Protein AF-A0A2T2V2U2-F1 (afdb_monomer_lite)

pLDDT: mean 82.44, std 19.69, range [34.78, 98.88]

Sequence (211 aa):
MSFLSLNSEWSRAVAAGLALFIVLGLLAAGFALSAGGSPEEAREAVEEAVREEAVGRNDRPATVWAGPLRLPTDNVALFKEDGAPQFYQYVNRHFEGQSSQPWEAGQYGFVRTPVRTEEMGVVYTRFHEGIDIRATRRDGRGEPRDTVRATDDGTVAYINESAPASNYGKYVVVEHEWEGTPYYSLYAHLSEPYVETGERVRQGAPLGRMG

Structure (mmCIF, N/CA/C/O backbone):
data_AF-A0A2T2V2U2-F1
#
_entry.id   AF-A0A2T2V2U2-F1
#
loop_
_atom_site.group_PDB
_atom_site.id
_atom_site.type_symbol
_atom_site.label_atom_id
_atom_site.label_alt_id
_atom_site.label_comp_id
_atom_site.label_asym_id
_atom_site.label_entity_id
_atom_site.label_seq_id
_atom_site.pdbx_PDB_ins_code
_atom_site.Cartn_x
_atom_site.Cartn_y
_atom_site.Cartn_z
_atom_site.occupancy
_atom_site.B_iso_or_equiv
_atom_site.auth_seq_id
_atom_site.auth_comp_id
_atom_site.auth_asym_id
_atom_site.auth_atom_id
_atom_site.pdbx_PDB_model_num
ATOM 1 N N . MET A 1 1 ? 16.748 13.049 49.775 1.00 40.00 1 MET A N 1
ATOM 2 C CA . MET A 1 1 ? 16.046 11.763 49.584 1.00 40.00 1 MET A CA 1
ATOM 3 C C . MET A 1 1 ? 14.573 12.084 49.411 1.00 40.00 1 MET A C 1
ATOM 5 O O . MET A 1 1 ? 13.930 12.461 50.378 1.00 40.00 1 MET A O 1
ATOM 9 N N . SER A 1 2 ? 14.105 12.090 48.164 1.00 34.78 2 SER A N 1
ATOM 10 C CA . SER A 1 2 ? 12.740 12.447 47.762 1.00 34.78 2 SER A CA 1
ATOM 11 C C . SER A 1 2 ? 12.181 11.318 46.896 1.00 34.78 2 SER A C 1
ATOM 13 O O . SER A 1 2 ? 12.939 10.625 46.222 1.00 34.78 2 SER A O 1
ATOM 15 N N . PHE A 1 3 ? 10.876 11.135 47.023 1.00 36.09 3 PHE A N 1
ATOM 16 C CA . PHE A 1 3 ? 10.031 10.009 46.652 1.00 36.09 3 PHE A CA 1
ATOM 17 C C . PHE A 1 3 ? 10.080 9.553 45.183 1.00 36.09 3 PHE A C 1
ATOM 19 O O . PHE A 1 3 ? 10.303 10.330 44.259 1.00 36.09 3 PHE A O 1
ATOM 26 N N . LEU A 1 4 ? 9.755 8.267 45.017 1.00 44.66 4 LEU A N 1
ATOM 27 C CA . LEU A 1 4 ? 9.315 7.598 43.793 1.00 44.66 4 LEU A CA 1
ATOM 28 C C . LEU A 1 4 ? 8.265 8.433 43.037 1.00 44.66 4 LEU A C 1
ATOM 30 O O . LEU A 1 4 ? 7.193 8.706 43.573 1.00 44.66 4 LEU A O 1
ATOM 34 N N . SER A 1 5 ? 8.542 8.766 41.775 1.00 38.75 5 SER A N 1
ATOM 35 C CA . SER A 1 5 ? 7.532 9.206 40.807 1.00 38.75 5 SER A CA 1
ATOM 36 C C . SER A 1 5 ? 7.318 8.080 39.797 1.00 38.75 5 SER A C 1
ATOM 38 O O . SER A 1 5 ? 8.035 7.964 38.807 1.00 38.75 5 SER A O 1
ATOM 40 N N . LEU A 1 6 ? 6.355 7.206 40.091 1.00 42.31 6 LEU A N 1
ATOM 41 C CA . LEU A 1 6 ? 5.782 6.248 39.143 1.00 42.31 6 LEU A CA 1
ATOM 42 C C . LEU A 1 6 ? 4.660 6.956 38.372 1.00 42.31 6 LEU A C 1
ATOM 44 O O . LEU A 1 6 ? 3.479 6.762 38.646 1.00 42.31 6 LEU A O 1
ATOM 48 N N . ASN A 1 7 ? 5.035 7.803 37.416 1.00 56.88 7 ASN A N 1
ATOM 49 C CA . ASN A 1 7 ? 4.131 8.230 36.352 1.00 56.88 7 ASN A CA 1
ATOM 50 C C . ASN A 1 7 ? 4.408 7.358 35.127 1.00 56.88 7 ASN A C 1
ATOM 52 O O . ASN A 1 7 ? 5.335 7.623 34.367 1.00 56.88 7 ASN A O 1
ATOM 56 N N . SER A 1 8 ? 3.601 6.320 34.938 1.00 45.31 8 SER A N 1
ATOM 57 C CA . SER A 1 8 ? 3.520 5.595 33.674 1.00 45.31 8 SER A CA 1
ATOM 58 C C . SER A 1 8 ? 2.057 5.288 33.377 1.00 45.31 8 SER A C 1
ATOM 60 O O . SER A 1 8 ? 1.255 5.030 34.275 1.00 45.31 8 SER A O 1
ATOM 62 N N . GLU A 1 9 ? 1.687 5.365 32.105 1.00 53.44 9 GLU A N 1
ATOM 63 C CA . GLU A 1 9 ? 0.331 5.127 31.599 1.00 53.44 9 GLU A CA 1
ATOM 64 C C . GLU A 1 9 ? -0.195 3.726 31.947 1.00 53.44 9 GLU A C 1
ATOM 66 O O . GLU A 1 9 ? -1.400 3.523 32.060 1.00 53.44 9 GLU A O 1
ATOM 71 N N . TRP A 1 10 ? 0.708 2.808 32.291 1.00 43.72 10 TRP A N 1
ATOM 72 C CA . TRP A 1 10 ? 0.436 1.534 32.952 1.00 43.72 10 TRP A CA 1
ATOM 73 C C . TRP A 1 10 ? -0.395 1.680 34.228 1.00 43.72 10 TRP A C 1
ATOM 75 O O . TRP A 1 10 ? -1.376 0.962 34.405 1.00 43.72 10 TRP A O 1
ATOM 85 N N . SER A 1 11 ? -0.077 2.649 35.087 1.00 44.47 11 SER A N 1
ATOM 86 C CA . SER A 1 11 ? -0.863 2.936 36.291 1.00 44.47 11 SER A CA 1
ATOM 87 C C . SER A 1 11 ? -2.270 3.411 35.938 1.00 44.47 11 SER A C 1
ATOM 89 O O . SER A 1 11 ? -3.206 3.121 36.673 1.00 44.47 11 SER A O 1
ATOM 91 N N . ARG A 1 12 ? -2.444 4.108 34.804 1.00 50.69 12 ARG A N 1
ATOM 92 C CA . ARG A 1 12 ? -3.753 4.588 34.335 1.00 50.69 12 ARG A CA 1
ATOM 93 C C . ARG A 1 12 ? -4.572 3.481 33.683 1.00 50.69 12 ARG A C 1
ATOM 95 O O . ARG A 1 12 ? -5.763 3.417 33.948 1.00 50.69 12 ARG A O 1
ATOM 102 N N . ALA A 1 13 ? -3.960 2.601 32.894 1.00 52.03 13 ALA A N 1
ATOM 103 C CA . ALA A 1 13 ? -4.634 1.456 32.285 1.00 52.03 13 ALA A CA 1
ATOM 104 C C . ALA A 1 13 ? -5.027 0.407 33.336 1.00 52.03 13 ALA A C 1
ATOM 106 O O . ALA A 1 13 ? -6.166 -0.054 33.350 1.00 52.03 13 ALA A O 1
ATOM 107 N N . VAL A 1 14 ? -4.127 0.099 34.278 1.00 53.38 14 VAL A N 1
ATOM 108 C CA . VAL A 1 14 ? -4.434 -0.775 35.419 1.00 53.38 14 VAL A CA 1
ATOM 109 C C . VAL A 1 14 ? -5.494 -0.131 36.306 1.00 53.38 14 VAL A C 1
ATOM 111 O O . VAL A 1 14 ? -6.442 -0.813 36.673 1.00 53.38 14 VAL A O 1
ATOM 114 N N . ALA A 1 15 ? -5.408 1.173 36.595 1.00 49.72 15 ALA A N 1
ATOM 115 C CA . ALA A 1 15 ? -6.444 1.869 37.359 1.00 49.72 15 ALA A CA 1
ATOM 116 C C . ALA A 1 15 ? -7.782 1.955 36.615 1.00 49.72 15 ALA A C 1
ATOM 118 O O . ALA A 1 15 ? -8.813 1.857 37.264 1.00 49.72 15 ALA A O 1
ATOM 119 N N . ALA A 1 16 ? -7.797 2.104 35.287 1.00 51.78 16 ALA A N 1
ATOM 120 C CA . ALA A 1 16 ? -9.019 2.118 34.483 1.00 51.78 16 ALA A CA 1
ATOM 121 C C . ALA A 1 16 ? -9.670 0.730 34.429 1.00 51.78 16 ALA A C 1
ATOM 123 O O . ALA A 1 16 ? -10.882 0.624 34.596 1.00 51.78 16 ALA A O 1
ATOM 124 N N . GLY A 1 17 ? -8.870 -0.330 34.284 1.00 55.50 17 GLY A N 1
ATOM 125 C CA . GLY A 1 17 ? -9.336 -1.711 34.401 1.00 55.50 17 GLY A CA 1
ATOM 126 C C . GLY A 1 17 ? -9.884 -1.999 35.798 1.00 55.50 17 GLY A C 1
ATOM 127 O O . GLY A 1 17 ? -11.015 -2.455 35.929 1.00 55.50 17 GLY A O 1
ATOM 128 N N . LEU A 1 18 ? -9.138 -1.646 36.853 1.00 53.34 18 LEU A N 1
ATOM 129 C CA . LEU A 1 18 ? -9.599 -1.786 38.238 1.00 53.34 18 LEU A CA 1
ATOM 130 C C . LEU A 1 18 ? -10.866 -0.965 38.500 1.00 53.34 18 LEU A C 1
ATOM 132 O O . LEU A 1 18 ? -11.771 -1.449 39.168 1.00 53.34 18 LEU A O 1
ATOM 136 N N . ALA A 1 19 ? -10.952 0.258 37.973 1.00 55.56 19 ALA A N 1
ATOM 137 C CA . ALA A 1 19 ? -12.118 1.122 38.113 1.00 55.56 19 ALA A CA 1
ATOM 138 C C . ALA A 1 19 ? -13.334 0.539 37.391 1.00 55.56 19 ALA A C 1
ATOM 140 O O . ALA A 1 19 ? -14.427 0.586 37.944 1.00 55.56 19 ALA A O 1
ATOM 141 N N . LEU A 1 20 ? -13.158 -0.064 36.213 1.00 56.38 20 LEU A N 1
ATOM 142 C CA . LEU A 1 20 ? -14.230 -0.763 35.509 1.00 56.38 20 LEU A CA 1
ATOM 143 C C . LEU A 1 20 ? -14.704 -1.991 36.301 1.00 56.38 20 LEU A C 1
ATOM 145 O O . LEU A 1 20 ? -15.908 -2.171 36.453 1.00 56.38 20 LEU A O 1
ATOM 149 N N . PHE A 1 21 ? -13.789 -2.769 36.893 1.00 59.34 21 PHE A N 1
ATOM 150 C CA . PHE A 1 21 ? -14.140 -3.885 37.783 1.00 59.34 21 PHE A CA 1
ATOM 151 C C . PHE A 1 21 ? -14.840 -3.423 39.068 1.00 59.34 21 PHE A C 1
ATOM 153 O O . PHE A 1 21 ? -15.787 -4.066 39.514 1.00 59.34 21 PHE A O 1
ATOM 160 N N . ILE A 1 22 ? -14.425 -2.291 39.644 1.00 66.50 22 ILE A N 1
ATOM 161 C CA . ILE A 1 22 ? -15.078 -1.691 40.814 1.00 66.50 22 ILE A CA 1
ATOM 162 C C . ILE A 1 22 ? -16.474 -1.179 40.440 1.00 66.50 22 ILE A C 1
ATOM 164 O O . ILE A 1 22 ? -17.417 -1.416 41.183 1.00 66.50 22 ILE A O 1
ATOM 168 N N . VAL A 1 23 ? -16.638 -0.518 39.290 1.00 66.31 23 VAL A N 1
ATOM 169 C CA . VAL A 1 23 ? -17.935 -0.000 38.825 1.00 66.31 23 VAL A CA 1
ATOM 170 C C . VAL A 1 23 ? -18.890 -1.139 38.470 1.00 66.31 23 VAL A C 1
ATOM 172 O O . VAL A 1 23 ? -20.035 -1.106 38.906 1.00 66.31 23 VAL A O 1
ATOM 175 N N . LEU A 1 24 ? -18.431 -2.174 37.761 1.00 61.50 24 LEU A N 1
ATOM 176 C CA . LEU A 1 24 ? -19.227 -3.375 37.479 1.00 61.50 24 LEU A CA 1
ATOM 177 C C . LEU A 1 24 ? -19.585 -4.127 38.766 1.00 61.50 24 LEU A C 1
ATOM 179 O O . LEU A 1 24 ? -20.735 -4.521 38.935 1.00 61.50 24 LEU A O 1
ATOM 183 N N . GLY A 1 25 ? -18.647 -4.249 39.710 1.00 62.34 25 GLY A N 1
ATOM 184 C CA . GLY A 1 25 ? -18.904 -4.836 41.026 1.00 62.34 25 GLY A CA 1
ATOM 185 C C . GLY A 1 25 ? -19.910 -4.032 41.856 1.00 62.34 25 GLY A C 1
ATOM 186 O O . GLY A 1 25 ? -20.790 -4.614 42.486 1.00 62.34 25 GLY A O 1
ATOM 187 N N . LEU A 1 26 ? -19.839 -2.698 41.824 1.00 66.06 26 LEU A N 1
ATOM 188 C CA . LEU A 1 26 ? -20.790 -1.809 42.500 1.00 66.06 26 LEU A CA 1
ATOM 189 C C . LEU A 1 26 ? -22.172 -1.817 41.829 1.00 66.06 26 LEU A C 1
ATOM 191 O O . LEU A 1 26 ? -23.177 -1.766 42.534 1.00 66.06 26 LEU A O 1
ATOM 195 N N . LEU A 1 27 ? -22.241 -1.915 40.498 1.00 62.00 27 LEU A N 1
ATOM 196 C CA . LEU A 1 27 ? -23.497 -2.049 39.751 1.00 62.00 27 LEU A CA 1
ATOM 197 C C . LEU A 1 27 ? -24.158 -3.407 40.009 1.00 62.00 27 LEU A C 1
ATOM 199 O O . LEU A 1 27 ? -25.360 -3.448 40.257 1.00 62.00 27 LEU A O 1
ATOM 203 N N . ALA A 1 28 ? -23.385 -4.495 40.036 1.00 59.03 28 ALA A N 1
ATOM 204 C CA . ALA A 1 28 ? -23.877 -5.831 40.366 1.00 59.03 28 ALA A CA 1
ATOM 205 C C . ALA A 1 28 ? -24.332 -5.927 41.835 1.00 59.03 28 ALA A C 1
ATOM 207 O O . ALA A 1 28 ? -25.406 -6.457 42.115 1.00 59.03 28 ALA A O 1
ATOM 208 N N . ALA A 1 29 ? -23.581 -5.336 42.774 1.00 60.19 29 ALA A N 1
ATOM 209 C CA . ALA A 1 29 ? -23.989 -5.235 44.177 1.00 60.19 29 ALA A CA 1
ATOM 210 C C . ALA A 1 29 ? -25.249 -4.368 44.349 1.00 60.19 29 ALA A C 1
ATOM 212 O O . ALA A 1 29 ? -26.150 -4.735 45.101 1.00 60.19 29 ALA A O 1
ATOM 213 N N . GLY A 1 30 ? -25.345 -3.246 43.627 1.00 59.91 30 GLY A N 1
ATOM 214 C CA . GLY A 1 30 ? -26.534 -2.392 43.598 1.00 59.91 30 GLY A CA 1
ATOM 215 C C . GLY A 1 30 ? -27.758 -3.107 43.023 1.00 59.91 30 GLY A C 1
ATOM 216 O O . GLY A 1 30 ? -28.855 -2.977 43.564 1.00 59.91 30 GLY A O 1
ATOM 217 N N . PHE A 1 31 ? -27.568 -3.924 41.985 1.00 57.09 31 PHE A N 1
ATOM 218 C CA . PHE A 1 31 ? -28.620 -4.752 41.407 1.00 57.09 31 PHE A CA 1
ATOM 219 C C . PHE A 1 31 ? -29.089 -5.832 42.395 1.00 57.09 31 PHE A C 1
ATOM 221 O O . PHE A 1 31 ? -30.289 -5.924 42.644 1.00 57.09 31 PHE A O 1
ATOM 228 N N . ALA A 1 32 ? -28.168 -6.546 43.056 1.00 55.81 32 ALA A N 1
ATOM 229 C CA . ALA A 1 32 ? -28.478 -7.540 44.092 1.00 55.81 32 ALA A CA 1
ATOM 230 C C . ALA A 1 32 ? -29.251 -6.934 45.282 1.00 55.81 32 ALA A C 1
ATOM 232 O O . ALA A 1 32 ? -30.268 -7.479 45.710 1.00 55.81 32 ALA A O 1
ATOM 233 N N . LEU A 1 33 ? -28.836 -5.751 45.754 1.00 56.94 33 LEU A N 1
ATOM 234 C CA . LEU A 1 33 ? -29.530 -4.996 46.808 1.00 56.94 33 LEU A CA 1
ATOM 235 C C . LEU A 1 33 ? -30.920 -4.491 46.380 1.00 56.94 33 LEU A C 1
ATOM 237 O O . LEU A 1 33 ? -31.807 -4.396 47.227 1.00 56.94 33 LEU A O 1
ATOM 241 N N . SER A 1 34 ? -31.127 -4.166 45.098 1.00 58.12 34 SER A N 1
ATOM 242 C CA . SER A 1 34 ? -32.406 -3.632 44.594 1.00 58.12 34 SER A CA 1
ATOM 243 C C . SER A 1 34 ? -33.412 -4.699 44.146 1.00 58.12 34 SER A C 1
ATOM 245 O O . SER A 1 34 ? -34.615 -4.452 44.192 1.00 58.12 34 SER A O 1
ATOM 247 N N . ALA A 1 35 ? -32.934 -5.876 43.730 1.00 57.38 35 ALA A N 1
ATOM 248 C CA . ALA A 1 35 ? -33.753 -6.941 43.149 1.00 57.38 35 ALA A CA 1
ATOM 249 C C . ALA A 1 35 ? -33.887 -8.182 44.052 1.00 57.38 35 ALA A C 1
ATOM 251 O O . ALA A 1 35 ? -34.605 -9.113 43.695 1.00 57.38 35 ALA A O 1
ATOM 252 N N . GLY A 1 36 ? -33.231 -8.205 45.220 1.00 58.25 36 GLY A N 1
ATOM 253 C CA . GLY A 1 36 ? -33.277 -9.339 46.152 1.00 58.25 36 GLY A CA 1
ATOM 254 C C . GLY A 1 36 ? -32.422 -10.538 45.730 1.00 58.25 36 GLY A C 1
ATOM 255 O O . GLY A 1 36 ? -32.623 -11.630 46.258 1.00 58.25 36 GLY A O 1
ATOM 256 N N . GLY A 1 37 ? -31.494 -10.340 44.790 1.00 62.78 37 GLY A N 1
ATOM 257 C CA . GLY A 1 37 ? -30.575 -11.374 44.317 1.00 62.78 37 GLY A CA 1
ATOM 258 C C . GLY A 1 37 ? -29.452 -11.661 45.315 1.00 62.78 37 GLY A C 1
ATOM 259 O O . GLY A 1 37 ? -29.045 -10.794 46.095 1.00 62.78 37 GLY A O 1
ATOM 260 N N . SER A 1 38 ? -28.942 -12.888 45.304 1.00 73.88 38 SER A N 1
ATOM 261 C CA . SER A 1 38 ? -27.836 -13.300 46.165 1.00 73.88 38 SER A CA 1
ATOM 262 C C . SER A 1 38 ? -26.478 -12.808 45.627 1.00 73.88 38 SER A C 1
ATOM 264 O O . SER A 1 38 ? -26.311 -12.607 44.422 1.00 73.88 38 SER A O 1
ATOM 266 N N . PRO A 1 39 ? -25.460 -12.638 46.491 1.00 69.81 39 PRO A N 1
ATOM 267 C CA . PRO A 1 39 ? -24.104 -12.298 46.053 1.00 69.81 39 PRO A CA 1
ATOM 268 C C . PRO A 1 39 ? -23.484 -13.296 45.062 1.00 69.81 39 PRO A C 1
ATOM 270 O O . PRO A 1 39 ? -22.600 -12.911 44.300 1.00 69.81 39 PRO A O 1
ATOM 273 N N . GLU A 1 40 ? -23.926 -14.558 45.062 1.00 72.38 40 GLU A N 1
ATOM 274 C CA . GLU A 1 40 ? -23.460 -15.553 44.089 1.00 72.38 40 GLU A CA 1
ATOM 275 C C . GLU A 1 40 ? -24.050 -15.311 42.698 1.00 72.38 40 GLU A C 1
ATOM 277 O O . GLU A 1 40 ? -23.301 -15.328 41.728 1.00 72.38 40 GLU A O 1
ATOM 282 N N . GLU A 1 41 ? -25.334 -14.958 42.601 1.00 69.81 41 GLU A N 1
ATOM 283 C CA . GLU A 1 41 ? -25.981 -14.611 41.322 1.00 69.81 41 GLU A CA 1
ATOM 284 C C . GLU A 1 41 ? -25.339 -13.366 40.690 1.00 69.81 41 GLU A C 1
ATOM 286 O O . GLU A 1 41 ? -25.114 -13.304 39.482 1.00 69.81 41 GLU A O 1
ATOM 291 N N . ALA A 1 42 ? -24.973 -12.379 41.514 1.00 61.38 42 ALA A N 1
ATOM 292 C CA . ALA A 1 42 ? -24.258 -11.190 41.053 1.00 61.38 42 ALA A CA 1
ATOM 293 C C . ALA A 1 42 ? -22.853 -11.522 40.527 1.00 61.38 42 ALA A C 1
ATOM 295 O O . ALA A 1 42 ? -22.392 -10.925 39.553 1.00 61.38 42 ALA A O 1
ATOM 296 N N . ARG A 1 43 ? -22.163 -12.471 41.168 1.00 71.81 43 ARG A N 1
ATOM 297 C CA . ARG A 1 43 ? -20.840 -12.928 40.740 1.00 71.81 43 ARG A CA 1
ATOM 298 C C . ARG A 1 43 ? -20.921 -13.724 39.440 1.00 71.81 43 ARG A C 1
ATOM 300 O O . ARG A 1 43 ? -20.098 -13.498 38.559 1.00 71.81 43 ARG A O 1
ATOM 307 N N . GLU A 1 44 ? -21.911 -14.599 39.313 1.00 76.19 44 GLU A N 1
ATOM 308 C CA . GLU A 1 44 ? -22.138 -15.406 38.114 1.00 76.19 44 GLU A CA 1
ATOM 309 C C . GLU A 1 44 ? -22.438 -14.521 36.897 1.00 76.19 44 GLU A C 1
ATOM 311 O O . GLU A 1 44 ? -21.808 -14.694 35.859 1.00 76.19 44 GLU A O 1
ATOM 316 N N . ALA A 1 45 ? -23.265 -13.481 37.052 1.00 68.00 45 ALA A N 1
ATOM 317 C CA . ALA A 1 45 ? -23.541 -12.514 35.986 1.00 68.00 45 ALA A CA 1
ATOM 318 C C . ALA A 1 45 ? -22.291 -11.729 35.535 1.00 68.00 45 ALA A C 1
ATOM 320 O O . ALA A 1 45 ? -22.119 -11.438 34.350 1.00 68.00 45 ALA A O 1
ATOM 321 N N . VAL A 1 46 ? -21.390 -11.386 36.465 1.00 65.44 46 VAL A N 1
ATOM 322 C CA . VAL A 1 46 ? -20.111 -10.735 36.128 1.00 65.44 46 VAL A CA 1
ATOM 323 C C . VAL A 1 46 ? -19.169 -11.716 35.426 1.00 65.44 46 VAL A C 1
ATOM 325 O O . VAL A 1 46 ? -18.534 -11.348 34.439 1.00 65.44 46 VAL A O 1
ATOM 328 N N . GLU A 1 47 ? -19.078 -12.960 35.901 1.00 73.69 47 GLU A N 1
ATOM 329 C CA . GLU A 1 47 ? -18.267 -14.008 35.269 1.00 73.69 47 GLU A CA 1
ATOM 330 C C . GLU A 1 47 ? -18.792 -14.368 33.863 1.00 73.69 47 GLU A C 1
ATOM 332 O O . GLU A 1 47 ? -17.989 -14.595 32.955 1.00 73.69 47 GLU A O 1
ATOM 337 N N . GLU A 1 48 ? -20.111 -14.346 33.655 1.00 73.00 48 GLU A N 1
ATOM 338 C CA . GLU A 1 48 ? -20.769 -14.520 32.357 1.00 73.00 48 GLU A CA 1
ATOM 339 C C . GLU A 1 48 ? -20.468 -13.354 31.410 1.00 73.00 48 GLU A C 1
ATOM 341 O O . GLU A 1 48 ? -19.975 -13.591 30.311 1.00 73.00 48 GLU A O 1
ATOM 346 N N . ALA A 1 49 ? -20.629 -12.100 31.844 1.00 63.34 49 ALA A N 1
ATOM 347 C CA . ALA A 1 49 ? -20.320 -10.929 31.016 1.00 63.34 49 ALA A CA 1
ATOM 348 C C . ALA A 1 49 ? -18.834 -10.863 30.609 1.00 63.34 49 ALA A C 1
ATOM 350 O O . ALA A 1 49 ? -18.500 -10.549 29.465 1.00 63.34 49 ALA A O 1
ATOM 351 N N . VAL A 1 50 ? -17.922 -11.212 31.526 1.00 63.19 50 VAL A N 1
ATOM 352 C CA . VAL A 1 50 ? -16.481 -11.323 31.232 1.00 63.19 50 VAL A CA 1
ATOM 353 C C . VAL A 1 50 ? -16.212 -12.456 30.239 1.00 63.19 50 VAL A C 1
ATOM 355 O O . VAL A 1 50 ? -15.365 -12.318 29.352 1.00 63.19 50 VAL A O 1
ATOM 358 N N . ARG A 1 51 ? -16.931 -13.578 30.358 1.00 66.62 51 ARG A N 1
ATOM 359 C CA . ARG A 1 51 ? -16.837 -14.693 29.414 1.00 66.62 51 ARG A CA 1
ATOM 360 C C . ARG A 1 51 ? -17.386 -14.305 28.040 1.00 66.62 51 ARG A C 1
ATOM 362 O O . ARG A 1 51 ? -16.744 -14.648 27.056 1.00 66.62 51 ARG A O 1
ATOM 369 N N . GLU A 1 52 ? -18.495 -13.578 27.948 1.00 59.75 52 GLU A N 1
ATOM 370 C CA . GLU A 1 52 ? -19.057 -13.095 26.679 1.00 59.75 52 GLU A CA 1
ATOM 371 C C . GLU A 1 52 ? -18.116 -12.111 25.963 1.00 59.75 52 GLU A C 1
ATOM 373 O O . GLU A 1 52 ? -17.877 -12.265 24.764 1.00 59.75 52 GLU A O 1
ATOM 378 N N . GLU A 1 53 ? -17.484 -11.175 26.683 1.00 56.78 53 GLU A N 1
ATOM 379 C CA . GLU A 1 53 ? -16.424 -10.321 26.116 1.00 56.78 53 GLU A CA 1
ATOM 380 C C . GLU A 1 53 ? -15.220 -11.141 25.622 1.00 56.78 53 GLU A C 1
ATOM 382 O O . GLU A 1 53 ? -14.679 -10.889 24.539 1.00 56.78 53 GLU A O 1
ATOM 387 N N . ALA A 1 54 ? -14.797 -12.147 26.394 1.00 52.91 54 ALA A N 1
ATOM 388 C CA . ALA A 1 54 ? -13.689 -13.022 26.022 1.00 52.91 54 ALA A CA 1
ATOM 389 C C . ALA A 1 54 ? -14.027 -13.918 24.813 1.00 52.91 54 ALA A C 1
ATOM 391 O O . ALA A 1 54 ? -13.165 -14.164 23.966 1.00 52.91 54 ALA A O 1
ATOM 392 N N . VAL A 1 55 ? -15.278 -14.371 24.699 1.00 50.59 55 VAL A N 1
ATOM 393 C CA . VAL A 1 55 ? -15.793 -15.184 23.585 1.00 50.59 55 VAL A CA 1
ATOM 394 C C . VAL A 1 55 ? -15.958 -14.340 22.316 1.00 50.59 55 VAL A C 1
ATOM 396 O O . VAL A 1 55 ? -15.563 -14.792 21.241 1.00 50.59 55 VAL A O 1
ATOM 399 N N . GLY A 1 56 ? -16.378 -13.074 22.424 1.00 46.09 56 GLY A N 1
ATOM 400 C CA . GLY A 1 56 ? -16.437 -12.129 21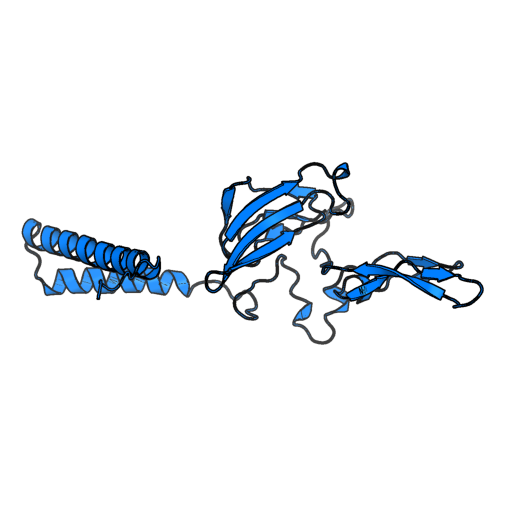.297 1.00 46.09 56 GLY A CA 1
ATOM 401 C C . GLY A 1 56 ? -15.083 -11.853 20.621 1.00 46.09 56 GLY A C 1
ATOM 402 O O . GLY A 1 56 ? -15.029 -11.367 19.487 1.00 46.09 56 GLY A O 1
ATOM 403 N N . ARG A 1 57 ? -13.965 -12.204 21.272 1.00 50.25 57 ARG A N 1
ATOM 404 C CA . ARG A 1 57 ? -12.619 -12.186 20.673 1.00 50.25 57 ARG A CA 1
ATOM 405 C C . ARG A 1 57 ? -12.288 -13.433 19.842 1.00 50.25 57 ARG A C 1
ATOM 407 O O . ARG A 1 57 ? -11.460 -13.311 18.939 1.00 50.25 57 ARG A O 1
ATOM 414 N N . ASN A 1 5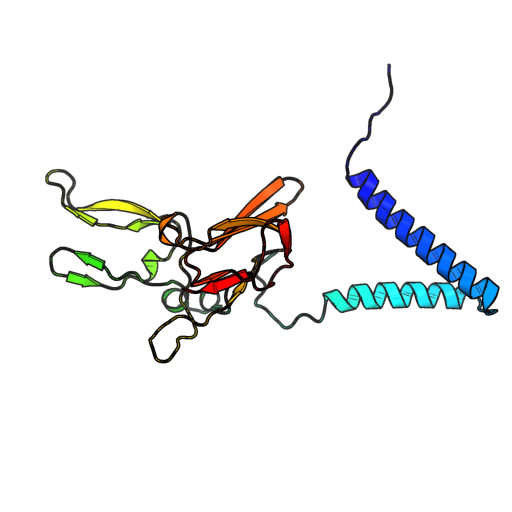8 ? -12.916 -14.582 20.103 1.00 44.38 58 ASN A N 1
ATOM 415 C CA . ASN A 1 58 ? -12.523 -15.884 19.544 1.00 44.38 58 ASN A CA 1
ATOM 416 C C . ASN A 1 58 ? -13.343 -16.363 18.330 1.00 44.38 58 ASN A C 1
ATOM 418 O O . ASN A 1 58 ? -12.869 -17.240 17.615 1.00 44.38 58 ASN A O 1
ATOM 422 N N . ASP A 1 59 ? -14.493 -15.758 18.020 1.00 41.25 59 ASP A N 1
ATOM 423 C CA . ASP A 1 59 ? -15.346 -16.156 16.877 1.00 41.25 59 ASP A CA 1
ATOM 424 C C . ASP A 1 59 ? -14.992 -15.470 15.538 1.00 41.25 59 ASP A C 1
ATOM 426 O O . ASP A 1 59 ? -15.818 -15.325 14.632 1.00 41.25 59 ASP A O 1
ATOM 430 N N . ARG A 1 60 ? -13.740 -15.034 15.359 1.00 45.88 60 ARG A N 1
ATOM 431 C CA . ARG A 1 60 ? -13.312 -14.418 14.092 1.00 45.88 60 ARG A CA 1
ATOM 432 C C . ARG A 1 60 ? -13.099 -15.510 13.030 1.00 45.88 60 ARG A C 1
ATOM 434 O O . ARG A 1 60 ? -12.297 -16.415 13.264 1.00 45.88 60 ARG A O 1
ATOM 441 N N . PRO A 1 61 ? -13.746 -15.435 11.847 1.00 35.38 61 PRO A N 1
ATOM 442 C CA . PRO A 1 61 ? -13.529 -16.405 10.778 1.00 35.38 61 PRO A CA 1
ATOM 443 C C . PRO A 1 61 ? -12.046 -16.446 10.408 1.00 35.38 61 PRO A C 1
ATOM 445 O O . PRO A 1 61 ? -11.390 -15.401 10.383 1.00 35.38 61 PRO A O 1
ATOM 448 N N . ALA A 1 62 ? -11.541 -17.653 10.127 1.00 40.06 62 ALA A N 1
ATOM 449 C CA . ALA A 1 62 ? -10.143 -17.950 9.827 1.00 40.06 62 ALA A CA 1
ATOM 450 C C . ALA A 1 62 ? -9.606 -17.088 8.671 1.00 40.06 62 ALA A C 1
ATOM 452 O O . ALA A 1 62 ? -9.602 -17.462 7.501 1.00 40.06 62 ALA A O 1
ATOM 453 N N . THR A 1 63 ? -9.143 -15.901 9.030 1.00 45.25 63 THR A N 1
ATOM 454 C CA . THR A 1 63 ? -8.203 -15.107 8.260 1.00 45.25 63 THR A CA 1
ATOM 455 C C . THR A 1 63 ? -6.848 -15.738 8.546 1.00 45.25 63 THR A C 1
ATOM 457 O O . THR A 1 63 ? -6.549 -16.007 9.703 1.00 45.25 63 THR A O 1
ATOM 460 N N . VAL A 1 64 ? -6.071 -16.074 7.518 1.00 43.22 64 VAL A N 1
ATOM 461 C CA . VAL A 1 64 ? -4.794 -16.786 7.679 1.00 43.22 64 VAL A CA 1
ATOM 462 C C . VAL A 1 64 ? -3.866 -15.950 8.569 1.00 43.22 64 VAL A C 1
ATOM 464 O O . VAL A 1 64 ? -3.387 -14.896 8.158 1.00 43.22 64 VAL A O 1
ATOM 467 N N . TRP A 1 65 ? -3.704 -16.398 9.814 1.00 39.75 65 TRP A N 1
ATOM 468 C CA . TRP A 1 65 ? -2.948 -15.735 10.870 1.00 39.75 65 TRP A CA 1
ATOM 469 C C . TRP A 1 65 ? -1.450 -15.951 10.646 1.00 39.75 65 TRP A C 1
ATOM 471 O O . TRP A 1 65 ? -0.969 -17.081 10.716 1.00 39.75 65 TRP A O 1
ATOM 481 N N . ALA A 1 66 ? -0.712 -14.867 10.418 1.00 39.41 66 ALA A N 1
ATOM 482 C CA . ALA A 1 66 ? 0.748 -14.846 10.421 1.00 39.41 66 ALA A CA 1
ATOM 483 C C . ALA A 1 66 ? 1.225 -13.783 11.429 1.00 39.41 66 ALA A C 1
ATOM 485 O O . ALA A 1 66 ? 1.773 -12.752 11.055 1.00 39.41 66 ALA A O 1
ATOM 486 N N . GLY A 1 67 ? 0.967 -14.006 12.724 1.00 58.19 67 GLY A N 1
ATOM 487 C CA . GLY A 1 67 ? 1.337 -13.071 13.800 1.00 58.19 67 GLY A CA 1
ATOM 488 C C . GLY A 1 67 ? 0.343 -11.910 14.016 1.00 58.19 67 GLY A C 1
ATOM 489 O O . GLY A 1 67 ? -0.806 -12.022 13.589 1.00 58.19 67 GLY A O 1
ATOM 490 N N . PRO A 1 68 ? 0.751 -10.815 14.703 1.00 70.88 68 PRO A N 1
ATOM 491 C CA . PRO A 1 68 ? -0.126 -9.693 15.078 1.00 70.88 68 PRO A CA 1
ATOM 492 C C . PRO A 1 68 ? -0.644 -8.882 13.883 1.00 70.88 68 PRO A C 1
ATOM 494 O O . PRO A 1 68 ? -1.525 -8.053 14.060 1.00 70.88 68 PRO A O 1
ATOM 497 N N . LEU A 1 69 ? -0.138 -9.129 12.671 1.00 82.62 69 LEU A N 1
ATOM 498 C CA . LEU A 1 69 ? -0.519 -8.427 11.451 1.00 82.62 69 LEU A CA 1
ATOM 499 C C . LEU A 1 69 ? -1.431 -9.267 10.553 1.00 82.62 69 LEU A C 1
ATOM 501 O O . LEU A 1 69 ? -1.225 -10.465 10.351 1.00 82.62 69 LEU A O 1
ATOM 505 N N . ARG A 1 70 ? -2.380 -8.590 9.907 1.00 90.19 70 ARG A N 1
ATOM 506 C CA . ARG A 1 70 ? -3.207 -9.125 8.824 1.00 90.19 70 ARG A CA 1
ATOM 507 C C . ARG A 1 70 ? -2.699 -8.621 7.473 1.00 90.19 70 ARG A C 1
ATOM 509 O O . ARG A 1 70 ? -2.302 -7.466 7.354 1.00 90.19 70 ARG A O 1
ATOM 516 N N . LEU A 1 71 ? -2.794 -9.445 6.424 1.00 94.25 71 LEU A N 1
ATOM 517 C CA . LEU A 1 71 ? -2.614 -8.957 5.052 1.00 94.25 71 LEU A CA 1
ATOM 518 C C . LEU A 1 71 ? -3.646 -7.860 4.714 1.00 94.25 71 LEU A C 1
ATOM 520 O O . LEU A 1 71 ? -4.828 -8.010 5.039 1.00 94.25 71 LEU A O 1
ATOM 524 N N . PRO A 1 72 ? -3.245 -6.787 4.008 1.00 96.62 72 PRO A N 1
ATOM 525 C CA . PRO A 1 72 ? -4.115 -5.639 3.760 1.00 96.62 72 PRO A CA 1
ATOM 526 C C . PRO A 1 72 ? -5.125 -5.867 2.624 1.00 96.62 72 PRO A C 1
ATOM 528 O O . PRO A 1 72 ? -5.893 -4.967 2.302 1.00 96.62 72 PRO A O 1
ATOM 531 N N . THR A 1 73 ? -5.146 -7.047 1.998 1.00 97.12 73 THR A N 1
ATOM 532 C CA . THR A 1 73 ? -6.089 -7.414 0.928 1.00 97.12 73 THR A CA 1
ATOM 533 C C . THR A 1 73 ? -6.586 -8.850 1.115 1.00 97.12 73 THR A C 1
ATOM 535 O O . THR A 1 73 ? -6.094 -9.585 1.972 1.00 97.12 73 THR A O 1
ATOM 538 N N . ASP A 1 74 ? -7.545 -9.272 0.287 1.00 95.06 74 ASP A N 1
ATOM 539 C CA . ASP A 1 74 ? -8.022 -10.661 0.264 1.00 95.06 74 ASP A CA 1
ATOM 540 C C . ASP A 1 74 ? -7.019 -11.611 -0.443 1.00 95.06 74 ASP A C 1
ATOM 542 O O . ASP A 1 74 ? -7.216 -12.829 -0.451 1.00 95.06 74 ASP A O 1
ATOM 546 N N . ASN A 1 75 ? -5.937 -11.086 -1.044 1.00 97.19 75 ASN A N 1
ATOM 547 C CA . ASN A 1 75 ? -4.922 -11.895 -1.717 1.00 97.19 75 ASN A CA 1
ATOM 548 C C . ASN A 1 75 ? -4.012 -12.598 -0.702 1.00 97.19 75 ASN A C 1
ATOM 550 O O . ASN A 1 75 ? -3.021 -12.043 -0.243 1.00 97.19 75 ASN A O 1
ATOM 554 N N . VAL A 1 76 ? -4.324 -13.853 -0.390 1.00 95.19 76 VAL A N 1
ATOM 555 C CA . VAL A 1 76 ? -3.537 -14.702 0.523 1.00 95.19 76 VAL A CA 1
ATOM 556 C C . VAL A 1 76 ? -2.553 -15.626 -0.204 1.00 95.19 76 VAL A C 1
ATOM 558 O O . VAL A 1 76 ? -2.059 -16.585 0.387 1.00 95.19 76 VAL A O 1
ATOM 561 N N . ALA A 1 77 ? -2.290 -15.398 -1.497 1.00 96.25 77 ALA A N 1
ATOM 562 C CA . ALA A 1 77 ? -1.487 -16.316 -2.306 1.00 96.25 77 ALA A CA 1
ATOM 563 C C . ALA A 1 77 ? -0.058 -16.508 -1.775 1.00 96.25 77 ALA A C 1
ATOM 565 O O . ALA A 1 77 ? 0.493 -17.584 -1.959 1.00 96.25 77 ALA A O 1
ATOM 566 N N . LEU A 1 78 ? 0.495 -15.537 -1.039 1.00 93.81 78 LEU A N 1
ATOM 567 C CA . LEU A 1 78 ? 1.823 -15.632 -0.424 1.00 93.81 78 LEU A CA 1
ATOM 568 C C . LEU A 1 78 ? 2.004 -16.883 0.452 1.00 93.81 78 LEU A C 1
ATOM 570 O O . LEU A 1 78 ? 3.107 -17.403 0.554 1.00 93.81 78 LEU A O 1
ATOM 574 N N . PHE A 1 79 ? 0.925 -17.363 1.077 1.00 93.25 79 PHE A N 1
ATOM 575 C CA . PHE A 1 79 ? 0.953 -18.512 1.986 1.00 93.25 79 PHE A CA 1
ATOM 576 C C . PHE A 1 79 ? 0.738 -19.861 1.288 1.00 93.25 79 PHE A C 1
ATOM 578 O O . PHE A 1 79 ? 0.629 -20.888 1.954 1.00 93.25 79 PHE A O 1
ATOM 585 N N . LYS A 1 80 ? 0.625 -19.870 -0.043 1.00 93.88 80 LYS A N 1
ATOM 586 C CA . LYS A 1 80 ? 0.491 -21.089 -0.844 1.00 93.88 80 LYS A CA 1
ATOM 587 C C . LYS A 1 80 ? 1.850 -21.478 -1.415 1.00 93.88 80 LYS A C 1
ATOM 589 O O . LYS A 1 80 ? 2.667 -20.609 -1.719 1.00 93.88 80 LYS A O 1
ATOM 594 N N . GLU A 1 81 ? 2.059 -22.777 -1.603 1.00 94.62 81 GLU A N 1
ATOM 595 C CA . GLU A 1 81 ? 3.199 -23.287 -2.370 1.00 94.62 81 GLU A CA 1
ATOM 596 C C . GLU A 1 81 ? 3.216 -22.634 -3.760 1.00 94.62 81 GLU A C 1
ATOM 598 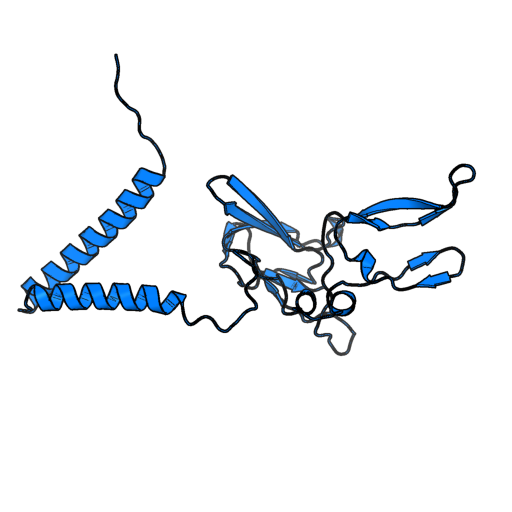O O . GLU A 1 81 ? 2.170 -22.515 -4.404 1.00 94.62 81 GLU A O 1
ATOM 603 N N . ASP A 1 82 ? 4.380 -22.116 -4.160 1.00 94.44 82 ASP A N 1
ATOM 604 C CA . ASP A 1 82 ? 4.596 -21.362 -5.402 1.00 94.44 82 ASP A CA 1
ATOM 605 C C . ASP A 1 82 ? 3.612 -20.201 -5.649 1.00 94.44 82 ASP A C 1
ATOM 607 O O . ASP A 1 82 ? 3.350 -19.824 -6.791 1.00 94.44 82 ASP A O 1
ATOM 611 N N . GLY A 1 83 ? 3.060 -19.610 -4.582 1.00 96.50 83 GLY A N 1
ATOM 612 C CA . GLY A 1 83 ? 2.017 -18.585 -4.673 1.00 96.50 83 GLY A CA 1
ATOM 613 C C . GLY A 1 83 ? 2.510 -17.140 -4.839 1.00 96.50 83 GLY A C 1
ATOM 614 O O . GLY A 1 83 ? 1.709 -16.223 -5.055 1.00 96.50 83 GLY A O 1
ATOM 615 N N . ALA A 1 84 ? 3.822 -16.902 -4.748 1.00 96.50 84 ALA A N 1
ATOM 616 C CA . ALA A 1 84 ? 4.409 -15.566 -4.875 1.00 96.50 84 ALA A CA 1
ATOM 617 C C . ALA A 1 84 ? 4.094 -14.877 -6.226 1.00 96.50 84 ALA A C 1
ATOM 619 O O . ALA A 1 84 ? 3.689 -13.708 -6.202 1.00 96.50 84 ALA A O 1
ATOM 620 N N . PRO A 1 85 ? 4.144 -15.565 -7.388 1.00 96.94 85 PRO A N 1
ATOM 621 C CA . PRO A 1 85 ? 3.749 -14.985 -8.672 1.00 96.94 85 PRO A CA 1
ATOM 622 C C . PRO A 1 85 ? 2.279 -14.564 -8.766 1.00 96.94 85 PRO A C 1
ATOM 624 O O . PRO A 1 85 ? 1.930 -13.822 -9.680 1.00 96.94 85 PRO A O 1
ATOM 627 N N . GLN A 1 86 ? 1.401 -15.033 -7.880 1.00 97.19 86 GLN A N 1
ATOM 628 C CA . GLN A 1 86 ? -0.016 -14.663 -7.805 1.00 97.19 86 GLN A CA 1
ATOM 629 C C . GLN A 1 86 ? -0.271 -13.625 -6.705 1.00 97.19 86 GLN A C 1
ATOM 631 O O . GLN A 1 86 ? -1.296 -12.942 -6.735 1.00 97.19 86 GLN A O 1
ATOM 636 N N . PHE A 1 87 ? 0.659 -13.483 -5.759 1.00 98.00 87 PHE A N 1
ATOM 637 C CA . PHE A 1 87 ? 0.605 -12.489 -4.696 1.00 98.00 87 PHE A CA 1
ATOM 638 C C . PHE A 1 87 ? 1.138 -11.129 -5.144 1.00 98.00 87 PHE A C 1
ATOM 640 O O . PHE A 1 87 ? 0.458 -10.125 -4.958 1.00 98.00 87 PHE A O 1
ATOM 647 N N . TYR A 1 88 ? 2.320 -11.081 -5.761 1.00 98.06 88 TYR A N 1
ATOM 648 C CA . TYR A 1 88 ? 2.949 -9.816 -6.135 1.00 98.06 88 TYR A CA 1
ATOM 649 C C . TYR A 1 88 ? 2.431 -9.277 -7.475 1.00 98.06 88 TYR A C 1
ATOM 651 O O . TYR A 1 88 ? 2.203 -10.008 -8.455 1.00 98.06 88 TYR A O 1
ATOM 659 N N . GLN A 1 89 ? 2.229 -7.964 -7.527 1.00 96.88 89 GLN A N 1
ATOM 660 C CA . GLN A 1 89 ? 1.884 -7.254 -8.749 1.00 96.88 89 GLN A CA 1
ATOM 661 C C . GLN A 1 89 ? 3.127 -7.159 -9.639 1.00 96.88 89 GLN A C 1
ATOM 663 O O . GLN A 1 89 ? 4.181 -6.686 -9.224 1.00 96.88 89 GLN A O 1
ATOM 668 N N . TYR A 1 90 ? 2.999 -7.619 -10.883 1.00 94.44 90 TYR A N 1
ATOM 669 C CA . TYR A 1 90 ? 4.060 -7.452 -11.870 1.00 94.44 90 TYR A CA 1
ATOM 670 C C . TYR A 1 90 ? 4.110 -6.003 -12.362 1.00 94.44 90 TYR A C 1
ATOM 672 O O . TYR A 1 90 ? 3.091 -5.307 -12.392 1.00 94.44 90 TYR A O 1
ATOM 680 N N . VAL A 1 91 ? 5.274 -5.583 -12.850 1.00 90.81 91 VAL A N 1
ATOM 681 C CA . VAL A 1 91 ? 5.434 -4.337 -13.616 1.00 90.81 91 VAL A CA 1
ATOM 682 C C . VAL A 1 91 ? 5.667 -4.670 -15.078 1.00 90.81 91 VAL A C 1
ATOM 684 O O . VAL A 1 91 ? 6.448 -5.554 -15.416 1.00 90.81 91 VAL A O 1
ATOM 687 N N . ASN A 1 92 ? 5.013 -3.919 -15.959 1.00 91.62 92 ASN A N 1
ATOM 688 C CA . ASN A 1 92 ? 5.362 -3.920 -17.372 1.00 91.62 92 ASN A CA 1
ATOM 689 C C . ASN A 1 92 ? 6.732 -3.261 -17.545 1.00 91.62 92 ASN A C 1
ATOM 691 O O . ASN A 1 92 ? 6.882 -2.057 -17.339 1.00 91.62 92 ASN A O 1
ATOM 695 N N . ARG A 1 93 ? 7.734 -4.047 -17.931 1.00 91.00 93 ARG A N 1
ATOM 696 C CA . ARG A 1 93 ? 9.081 -3.561 -18.226 1.00 91.00 93 ARG A CA 1
ATOM 697 C C . ARG A 1 93 ? 9.332 -3.651 -19.721 1.00 91.00 93 ARG A C 1
ATOM 699 O O . ARG A 1 93 ? 9.276 -4.744 -20.280 1.00 91.00 93 ARG A O 1
ATOM 706 N N . HIS A 1 94 ? 9.685 -2.523 -20.326 1.00 92.50 94 HIS A N 1
ATOM 707 C CA . HIS A 1 94 ? 10.237 -2.465 -21.673 1.00 92.50 94 HIS A CA 1
ATOM 708 C C . HIS A 1 94 ? 11.678 -1.959 -21.604 1.00 92.50 94 HIS A C 1
ATOM 710 O O . HIS A 1 94 ? 11.923 -0.864 -21.100 1.00 92.50 94 HIS A O 1
ATOM 716 N N . PHE A 1 95 ? 12.629 -2.764 -22.065 1.00 93.19 95 PHE A N 1
ATOM 717 C CA . PHE A 1 95 ? 14.044 -2.408 -22.073 1.00 93.19 95 PHE A CA 1
ATOM 718 C C . PHE A 1 95 ? 14.717 -3.034 -23.291 1.00 93.19 95 PHE A C 1
ATOM 720 O O . PHE A 1 95 ? 14.565 -4.229 -23.529 1.00 93.19 95 PHE A O 1
ATOM 727 N N . GLU A 1 96 ? 15.425 -2.217 -24.073 1.00 93.56 96 GLU A N 1
ATOM 728 C CA . GLU A 1 96 ? 16.188 -2.656 -25.254 1.00 93.56 96 GLU A CA 1
ATOM 729 C C . GLU A 1 96 ? 15.376 -3.529 -26.228 1.00 93.56 96 GLU A C 1
ATOM 731 O O . GLU A 1 96 ? 15.818 -4.578 -26.690 1.00 93.56 96 GLU A O 1
ATOM 736 N N . GLY A 1 97 ? 14.143 -3.103 -26.523 1.00 93.69 97 GLY A N 1
ATOM 737 C CA . GLY A 1 97 ? 13.249 -3.798 -27.452 1.00 93.69 97 GLY A CA 1
ATOM 738 C C . GLY A 1 97 ? 12.574 -5.047 -26.876 1.00 93.69 97 GLY A C 1
ATOM 739 O O . GLY A 1 97 ? 11.750 -5.651 -27.558 1.00 93.69 97 GLY A O 1
ATOM 740 N N . GLN A 1 98 ? 12.862 -5.419 -25.626 1.00 93.50 98 GLN A N 1
ATOM 741 C CA . GLN A 1 98 ? 12.257 -6.568 -24.960 1.00 93.50 98 GLN A CA 1
ATOM 742 C C . GLN A 1 98 ? 11.206 -6.124 -23.944 1.00 93.50 98 GLN A C 1
ATOM 744 O O . GLN A 1 98 ? 11.463 -5.289 -23.074 1.00 93.50 98 GLN A O 1
ATOM 749 N N . SER A 1 99 ? 10.021 -6.724 -24.037 1.00 94.94 99 SER A N 1
ATOM 750 C CA . SER A 1 99 ? 8.936 -6.545 -23.073 1.00 94.94 99 SER A CA 1
ATOM 751 C C . SER A 1 99 ? 8.872 -7.739 -22.123 1.00 94.94 99 SER A C 1
ATOM 753 O O . SER A 1 99 ? 8.991 -8.886 -22.542 1.00 94.94 99 SER A O 1
ATOM 755 N N . SER A 1 100 ? 8.687 -7.474 -20.832 1.00 93.44 100 SER A N 1
ATOM 756 C CA . SER A 1 100 ? 8.607 -8.495 -19.780 1.00 93.44 100 SER A CA 1
ATOM 757 C C . SER A 1 100 ? 7.690 -8.041 -18.642 1.00 93.44 100 SER A C 1
ATOM 759 O O . SER A 1 100 ? 7.439 -6.846 -18.485 1.00 93.44 100 SER A O 1
ATOM 761 N N . GLN A 1 101 ? 7.197 -8.999 -17.856 1.00 94.44 101 GLN A N 1
ATOM 762 C CA . GLN A 1 101 ? 6.323 -8.770 -16.700 1.00 94.44 101 GLN A CA 1
ATOM 763 C C . GLN A 1 101 ? 6.855 -9.515 -15.461 1.00 94.44 101 GLN A C 1
ATOM 765 O O . GLN A 1 101 ? 6.233 -10.482 -15.022 1.00 94.44 101 GLN A O 1
ATOM 770 N N . PRO A 1 102 ? 8.026 -9.128 -14.917 1.00 93.88 102 PRO A N 1
ATOM 771 C CA . PRO A 1 102 ? 8.549 -9.747 -13.702 1.00 93.88 102 PRO A CA 1
ATOM 772 C C . PRO A 1 102 ? 7.604 -9.475 -12.527 1.00 93.88 102 PRO A C 1
ATOM 774 O O . PRO A 1 102 ? 7.256 -8.321 -12.257 1.00 93.88 102 PRO A O 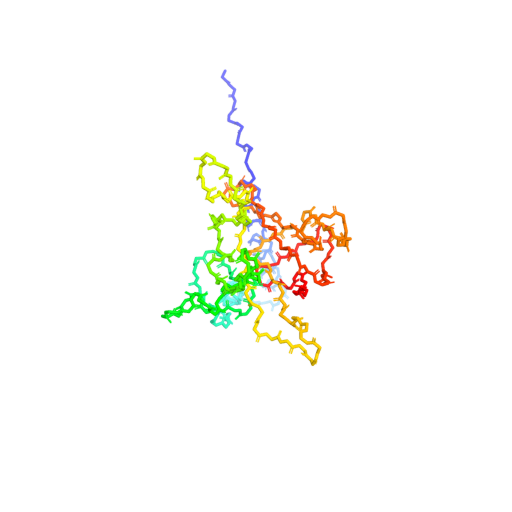1
ATOM 777 N N . TRP A 1 103 ? 7.180 -10.533 -11.839 1.00 95.38 103 TRP A N 1
ATOM 778 C CA . TRP A 1 103 ? 6.340 -10.436 -10.641 1.00 95.38 103 TRP A CA 1
ATOM 779 C C . TRP A 1 103 ? 7.181 -10.097 -9.405 1.00 95.38 103 TRP A C 1
ATOM 781 O O . TRP A 1 103 ? 6.689 -9.448 -8.487 1.00 95.38 103 TRP A O 1
ATOM 791 N N . GLU A 1 104 ? 8.465 -10.466 -9.421 1.00 95.31 104 GLU A N 1
ATOM 792 C CA . GLU A 1 104 ? 9.472 -10.187 -8.391 1.00 95.31 104 GLU A CA 1
ATOM 793 C C . GLU A 1 104 ? 9.598 -8.686 -8.131 1.00 95.31 104 GLU A C 1
ATOM 795 O O . GLU A 1 104 ? 9.972 -8.241 -7.051 1.00 95.31 104 GLU A O 1
ATOM 800 N N . ALA A 1 105 ? 9.230 -7.882 -9.124 1.00 92.94 105 ALA A N 1
ATOM 801 C CA . ALA A 1 105 ? 9.294 -6.444 -9.040 1.00 92.94 105 ALA A CA 1
ATOM 802 C C . ALA A 1 105 ? 8.284 -5.802 -8.079 1.00 92.94 105 ALA A C 1
ATOM 804 O O . ALA A 1 105 ? 8.474 -4.644 -7.708 1.00 92.94 105 ALA A O 1
ATOM 805 N N . GLY A 1 106 ? 7.266 -6.551 -7.648 1.00 95.38 106 GLY A N 1
ATOM 806 C CA . GLY A 1 106 ? 6.382 -6.156 -6.554 1.00 95.38 106 GLY A CA 1
ATOM 807 C C . GLY A 1 106 ? 6.942 -6.472 -5.163 1.00 95.38 106 GLY A C 1
ATOM 808 O O . GLY A 1 106 ? 6.304 -6.134 -4.171 1.00 95.38 106 GLY A O 1
ATOM 809 N N . GLN A 1 107 ? 8.106 -7.118 -5.045 1.00 96.69 107 GLN A N 1
ATOM 810 C CA . GLN A 1 107 ? 8.713 -7.429 -3.749 1.00 96.69 107 GLN A CA 1
ATOM 811 C C . GLN A 1 107 ? 9.434 -6.216 -3.156 1.00 96.69 107 GLN A C 1
ATOM 813 O O . GLN A 1 107 ? 9.988 -5.383 -3.880 1.00 96.69 107 GLN A O 1
ATOM 818 N N . TYR A 1 108 ? 9.482 -6.172 -1.826 1.00 95.62 108 TYR A N 1
ATOM 819 C CA . TYR A 1 108 ? 10.354 -5.257 -1.103 1.00 95.62 108 TYR A CA 1
ATOM 820 C C . TYR A 1 108 ? 11.807 -5.529 -1.473 1.00 95.62 108 TYR A C 1
ATOM 822 O O . TYR A 1 108 ? 12.227 -6.682 -1.594 1.00 95.62 108 TYR A O 1
ATOM 830 N N . GLY A 1 109 ? 12.584 -4.465 -1.640 1.00 93.50 109 GLY A N 1
ATOM 831 C CA . GLY A 1 109 ? 13.999 -4.585 -1.962 1.00 93.50 109 GLY A CA 1
ATOM 832 C C . GLY A 1 109 ? 14.302 -4.774 -3.446 1.00 93.50 109 GLY A C 1
ATOM 833 O O . GLY A 1 109 ? 15.474 -4.776 -3.825 1.00 93.50 109 GLY A O 1
ATOM 834 N N . PHE A 1 110 ? 13.285 -4.894 -4.304 1.00 92.69 110 PHE A N 1
ATOM 835 C CA . PHE A 1 110 ? 13.514 -5.012 -5.737 1.00 92.69 110 PHE A CA 1
ATOM 836 C C . PHE A 1 110 ? 14.098 -3.717 -6.314 1.00 92.69 110 PHE A C 1
ATOM 838 O O . PHE A 1 110 ? 13.579 -2.620 -6.086 1.00 92.69 110 PHE A O 1
ATOM 845 N N . VAL A 1 111 ? 15.161 -3.844 -7.109 1.00 91.25 111 VAL A N 1
ATOM 846 C CA . VAL A 1 111 ? 15.752 -2.731 -7.858 1.00 91.25 111 VAL A CA 1
ATOM 847 C C . VAL A 1 111 ? 15.260 -2.757 -9.306 1.00 91.25 111 VAL A C 1
ATOM 849 O O . VAL A 1 111 ? 15.403 -3.744 -10.022 1.00 91.25 111 VAL A O 1
ATOM 852 N N . ARG A 1 112 ? 14.638 -1.661 -9.743 1.00 86.25 112 ARG A N 1
ATOM 853 C CA . ARG A 1 112 ? 13.977 -1.509 -11.048 1.00 86.25 112 ARG A CA 1
ATOM 854 C C . ARG A 1 112 ? 14.563 -0.355 -11.859 1.00 86.25 112 ARG A C 1
ATOM 856 O O . ARG A 1 112 ? 15.498 0.316 -11.429 1.00 86.25 112 ARG A O 1
ATOM 863 N N . THR A 1 113 ? 14.003 -0.152 -13.052 1.00 88.88 113 THR A N 1
ATOM 864 C CA . THR A 1 113 ? 14.430 0.874 -14.018 1.00 88.88 113 THR A CA 1
ATOM 865 C C . THR A 1 113 ? 15.860 0.630 -14.519 1.00 88.88 113 THR A C 1
ATOM 867 O O . THR A 1 113 ? 16.788 1.317 -14.083 1.00 88.88 113 THR A O 1
ATOM 870 N N . PRO A 1 114 ? 16.052 -0.373 -15.402 1.00 91.75 114 PRO A N 1
ATOM 871 C CA . PRO A 1 114 ? 17.349 -0.630 -16.013 1.00 91.75 114 PRO A CA 1
ATOM 872 C C . PRO A 1 114 ? 17.775 0.543 -16.904 1.00 91.75 114 PRO A C 1
ATOM 874 O O . PRO A 1 114 ? 16.993 1.037 -17.717 1.00 91.75 114 PRO A O 1
ATOM 877 N N . VAL A 1 115 ? 19.028 0.959 -16.762 1.00 93.31 115 VAL A N 1
ATOM 878 C CA . VAL A 1 115 ? 19.678 1.996 -17.566 1.00 93.31 115 VAL A CA 1
ATOM 879 C C . VAL A 1 115 ? 21.006 1.444 -18.069 1.00 93.31 115 VAL A C 1
ATOM 881 O O . VAL A 1 115 ? 21.803 0.924 -17.288 1.00 93.31 115 VAL A O 1
ATOM 884 N N . ARG A 1 116 ? 21.246 1.542 -19.380 1.00 95.31 116 ARG A N 1
ATOM 885 C CA . ARG A 1 116 ? 22.534 1.187 -19.981 1.00 95.31 116 ARG A CA 1
ATOM 886 C C . ARG A 1 116 ? 23.532 2.315 -19.727 1.00 95.31 116 ARG A C 1
ATOM 888 O O . ARG A 1 116 ? 23.273 3.460 -20.081 1.00 95.31 116 ARG A O 1
ATOM 895 N N . THR A 1 117 ? 24.669 1.968 -19.141 1.00 94.12 117 THR A N 1
ATOM 896 C CA . THR A 1 117 ? 25.823 2.851 -18.943 1.00 94.12 117 THR A CA 1
ATOM 897 C C . THR A 1 117 ? 27.011 2.314 -19.733 1.00 94.12 117 THR A C 1
ATOM 899 O O . THR A 1 117 ? 27.116 1.102 -19.942 1.00 94.12 117 THR A O 1
ATOM 902 N N . GLU A 1 118 ? 27.889 3.205 -20.186 1.00 93.44 118 GLU A N 1
ATOM 903 C CA . GLU A 1 118 ? 29.056 2.832 -20.996 1.00 93.44 118 GLU A CA 1
ATOM 904 C C . GLU A 1 118 ? 30.082 2.019 -20.189 1.00 93.44 118 GLU A C 1
ATOM 906 O O . GLU A 1 118 ? 30.644 1.057 -20.705 1.00 93.44 118 GLU A O 1
ATOM 911 N N . GLU A 1 119 ? 30.277 2.351 -18.909 1.00 94.00 119 GLU A N 1
ATOM 912 C CA . GLU A 1 119 ? 31.320 1.750 -18.064 1.00 94.00 119 GLU A CA 1
ATOM 913 C C . GLU A 1 119 ? 30.833 0.546 -17.242 1.00 94.00 119 GLU A C 1
ATOM 915 O O . GLU A 1 119 ? 31.539 -0.453 -17.122 1.00 94.00 119 GLU A O 1
ATOM 920 N N . MET A 1 120 ? 29.629 0.622 -16.664 1.00 91.00 120 MET A N 1
ATOM 921 C CA . MET A 1 120 ? 29.134 -0.360 -15.685 1.00 91.00 120 MET A CA 1
ATOM 922 C C . MET A 1 120 ? 28.120 -1.347 -16.279 1.00 91.00 120 MET A C 1
ATOM 924 O O . MET A 1 120 ? 27.580 -2.196 -15.571 1.00 91.00 120 MET A O 1
ATOM 928 N N . GLY A 1 121 ? 27.826 -1.246 -17.577 1.00 94.19 121 GLY A N 1
ATOM 929 C CA . GLY A 1 121 ? 26.772 -2.034 -18.208 1.00 94.19 121 GLY A CA 1
ATOM 930 C C . GLY A 1 121 ? 25.377 -1.591 -17.754 1.00 94.19 121 GLY A C 1
ATOM 931 O O . GLY A 1 121 ? 25.095 -0.395 -17.681 1.00 94.19 121 GLY A O 1
ATOM 932 N N . VAL A 1 122 ? 24.469 -2.540 -17.512 1.00 93.75 122 VAL A N 1
ATOM 933 C CA . VAL A 1 122 ? 23.089 -2.237 -17.090 1.00 93.75 122 VAL A CA 1
ATOM 934 C C . VAL A 1 122 ? 23.030 -2.046 -15.577 1.00 93.75 122 VAL A C 1
ATOM 936 O O . VAL A 1 122 ? 23.304 -2.981 -14.828 1.00 93.75 122 VAL A O 1
ATOM 939 N N . VAL A 1 123 ? 22.608 -0.862 -15.136 1.00 93.38 123 VAL A N 1
ATOM 940 C CA . VAL A 1 123 ? 22.376 -0.532 -13.720 1.00 93.38 123 VAL A CA 1
ATOM 941 C C . VAL A 1 123 ? 20.888 -0.325 -13.450 1.00 93.38 123 VAL A C 1
ATOM 943 O O . VAL A 1 123 ? 20.142 0.078 -14.340 1.00 93.38 123 VAL A O 1
ATOM 946 N N . TYR A 1 124 ? 20.447 -0.579 -12.219 1.00 91.31 124 TYR A N 1
ATOM 947 C CA . TYR A 1 124 ? 19.065 -0.364 -11.786 1.00 91.31 124 TYR A CA 1
ATOM 948 C C . TYR A 1 124 ? 19.013 0.840 -10.853 1.00 91.31 124 TYR A C 1
ATOM 950 O O . TYR A 1 124 ? 19.774 0.920 -9.894 1.00 91.31 124 TYR A O 1
ATOM 958 N N . THR A 1 125 ? 18.137 1.793 -11.156 1.00 91.25 125 THR A N 1
ATOM 959 C CA . THR A 1 125 ? 18.198 3.140 -10.562 1.00 91.25 125 THR A CA 1
ATOM 960 C C . THR A 1 125 ? 17.125 3.410 -9.516 1.00 91.25 125 THR A C 1
ATOM 962 O O . THR A 1 125 ? 17.124 4.477 -8.907 1.00 91.25 125 THR A O 1
ATOM 965 N N . ARG A 1 126 ? 16.201 2.471 -9.282 1.00 89.56 126 ARG A N 1
ATOM 966 C CA . ARG A 1 126 ? 15.088 2.689 -8.352 1.00 89.56 126 ARG A CA 1
ATOM 967 C C . ARG A 1 126 ? 14.879 1.505 -7.422 1.00 89.56 126 ARG A C 1
ATOM 969 O O . ARG A 1 126 ? 14.599 0.410 -7.890 1.00 89.56 126 ARG A O 1
ATOM 976 N N . PHE A 1 127 ? 14.955 1.753 -6.122 1.00 92.88 127 PHE A N 1
ATOM 977 C CA . PHE A 1 127 ? 14.641 0.788 -5.071 1.00 92.88 127 PHE A CA 1
ATOM 978 C C . PHE A 1 127 ? 13.132 0.757 -4.785 1.00 92.88 127 PHE A C 1
ATOM 980 O O . PHE A 1 127 ? 12.451 1.780 -4.914 1.00 92.88 127 PHE A O 1
ATOM 987 N N . HIS A 1 128 ? 12.603 -0.412 -4.428 1.00 94.56 128 HIS A N 1
ATOM 988 C CA . HIS A 1 128 ? 11.217 -0.579 -4.011 1.00 94.56 128 HIS A CA 1
ATOM 989 C C . HIS A 1 128 ? 11.112 -0.657 -2.482 1.00 94.56 128 HIS A C 1
ATOM 991 O O . HIS A 1 128 ? 11.503 -1.648 -1.869 1.00 94.56 128 HIS A O 1
ATOM 997 N N . GLU A 1 129 ? 10.577 0.411 -1.887 1.00 94.31 129 GLU A N 1
ATOM 998 C CA . GLU A 1 129 ? 10.453 0.604 -0.433 1.00 94.31 129 GLU A CA 1
ATOM 999 C C . GLU A 1 129 ? 9.250 -0.127 0.186 1.00 94.31 129 GLU A C 1
ATOM 1001 O O . GLU A 1 129 ? 9.109 -0.149 1.406 1.00 94.31 129 GLU A O 1
ATOM 1006 N N . GLY A 1 130 ? 8.388 -0.734 -0.634 1.00 94.75 130 GLY A N 1
ATOM 1007 C CA . GLY A 1 130 ? 7.163 -1.403 -0.203 1.00 94.75 130 GLY A CA 1
ATOM 1008 C C . GLY A 1 130 ? 6.975 -2.770 -0.851 1.00 94.75 130 GLY A C 1
ATOM 1009 O O . GLY A 1 130 ? 7.898 -3.345 -1.424 1.00 94.75 130 GLY A O 1
ATOM 1010 N N . ILE A 1 131 ? 5.757 -3.294 -0.745 1.00 96.81 131 ILE A N 1
ATOM 1011 C CA . ILE A 1 131 ? 5.309 -4.464 -1.498 1.00 96.81 131 ILE A CA 1
ATOM 1012 C C . ILE A 1 131 ? 4.093 -4.077 -2.339 1.00 96.81 131 ILE A C 1
ATOM 1014 O O . ILE A 1 131 ? 3.174 -3.433 -1.835 1.00 96.81 131 ILE A O 1
ATOM 1018 N N . ASP A 1 132 ? 4.060 -4.514 -3.594 1.00 97.44 132 ASP A N 1
ATOM 1019 C CA . ASP A 1 132 ? 2.916 -4.321 -4.480 1.00 97.44 132 ASP A CA 1
ATOM 1020 C C . ASP A 1 132 ? 2.115 -5.625 -4.519 1.00 97.44 132 ASP A C 1
ATOM 1022 O O . ASP A 1 132 ? 2.578 -6.644 -5.041 1.00 97.44 132 ASP A O 1
ATOM 1026 N N . ILE A 1 133 ? 0.909 -5.610 -3.950 1.00 98.06 133 ILE A N 1
ATOM 1027 C CA . ILE A 1 133 ? 0.035 -6.787 -3.872 1.00 98.06 133 ILE A CA 1
ATOM 1028 C C . ILE A 1 133 ? -0.933 -6.783 -5.056 1.00 98.06 133 ILE A C 1
ATOM 1030 O O . ILE A 1 133 ? -1.617 -5.798 -5.326 1.00 98.06 133 ILE A O 1
ATOM 1034 N N . ARG A 1 134 ? -1.013 -7.908 -5.765 1.00 97.75 134 ARG A N 1
ATOM 1035 C CA . ARG A 1 134 ? -1.858 -8.087 -6.945 1.00 97.75 134 ARG A CA 1
ATOM 1036 C C . ARG A 1 134 ? -3.341 -8.105 -6.574 1.00 97.75 134 ARG A C 1
ATOM 1038 O O . ARG A 1 134 ? -3.748 -8.840 -5.674 1.00 97.75 134 ARG A O 1
ATOM 1045 N N . ALA A 1 135 ? -4.147 -7.386 -7.354 1.00 97.31 135 ALA A N 1
ATOM 1046 C CA . ALA A 1 135 ? -5.606 -7.451 -7.296 1.00 97.31 135 ALA A CA 1
ATOM 1047 C C . ALA A 1 135 ? -6.126 -8.876 -7.556 1.00 97.31 135 ALA A C 1
ATOM 1049 O O . ALA A 1 135 ? -5.721 -9.526 -8.524 1.00 97.31 135 ALA A O 1
ATOM 1050 N N . THR A 1 136 ? -7.073 -9.336 -6.741 1.00 96.38 136 THR A N 1
ATOM 1051 C CA . THR A 1 136 ? -7.772 -10.615 -6.943 1.00 96.38 136 THR A CA 1
ATOM 1052 C C . THR A 1 136 ? -9.028 -10.464 -7.790 1.00 96.38 136 THR A C 1
ATOM 1054 O O . THR A 1 136 ? -9.478 -11.433 -8.404 1.00 96.38 136 THR A O 1
ATOM 1057 N N . ARG A 1 137 ? -9.608 -9.258 -7.839 1.00 94.44 137 ARG A N 1
ATOM 1058 C CA . ARG A 1 137 ? -10.850 -8.971 -8.557 1.00 94.44 137 ARG A CA 1
ATOM 1059 C C . ARG A 1 137 ? -10.689 -7.722 -9.410 1.00 94.44 137 ARG A C 1
ATOM 1061 O O . ARG A 1 137 ? -10.197 -6.697 -8.946 1.00 94.44 137 ARG A O 1
ATOM 1068 N N . ARG A 1 138 ? -11.173 -7.791 -10.649 1.00 95.75 138 ARG A N 1
ATOM 1069 C CA . ARG A 1 138 ? -11.231 -6.653 -11.572 1.00 95.75 138 ARG A CA 1
ATOM 1070 C C . ARG A 1 138 ? -12.630 -6.497 -12.145 1.00 95.75 138 ARG A C 1
ATOM 1072 O O . ARG A 1 138 ? -13.393 -7.462 -12.206 1.00 95.75 138 ARG A O 1
ATOM 1079 N N . ASP A 1 139 ? -12.984 -5.275 -12.510 1.00 94.19 139 ASP A N 1
ATOM 1080 C CA . ASP A 1 139 ? -14.241 -4.981 -13.186 1.00 94.19 139 ASP A CA 1
ATOM 1081 C C . ASP A 1 139 ? -14.163 -5.198 -14.709 1.00 94.19 139 ASP A C 1
ATOM 1083 O O . ASP A 1 139 ? -13.138 -5.619 -15.242 1.00 94.19 139 ASP A O 1
ATOM 1087 N N . GLY A 1 140 ? -15.256 -4.913 -15.428 1.00 95.00 140 GLY A N 1
ATOM 1088 C CA . GLY A 1 140 ? -15.309 -5.063 -16.889 1.00 95.00 140 GLY A CA 1
ATOM 1089 C C . GLY A 1 140 ? -14.402 -4.103 -17.673 1.00 95.00 140 GLY A C 1
ATOM 1090 O O . GLY A 1 140 ? -14.250 -4.279 -18.878 1.00 95.00 140 GLY A O 1
ATOM 1091 N N . ARG A 1 141 ? -13.811 -3.097 -17.017 1.00 94.56 141 ARG A N 1
ATOM 1092 C CA . ARG A 1 141 ? -12.809 -2.178 -17.578 1.00 94.56 141 ARG A CA 1
ATOM 1093 C C . ARG A 1 141 ? -11.382 -2.567 -17.182 1.00 94.56 141 ARG A C 1
ATOM 1095 O O . ARG A 1 141 ? -10.439 -1.966 -17.679 1.00 94.56 141 ARG A O 1
ATOM 1102 N N . GLY A 1 142 ? -11.223 -3.588 -16.340 1.00 93.94 142 GLY A N 1
ATOM 1103 C CA . GLY A 1 142 ? -9.935 -4.032 -15.823 1.00 93.94 142 GLY A CA 1
ATOM 1104 C C . GLY A 1 142 ? -9.515 -3.344 -14.523 1.00 93.94 142 GLY A C 1
ATOM 1105 O O . GLY A 1 142 ? -8.420 -3.629 -14.043 1.00 93.94 142 GLY A O 1
ATOM 1106 N N . GLU A 1 143 ? -10.358 -2.508 -13.915 1.00 95.12 143 GLU A N 1
ATOM 1107 C CA . GLU A 1 143 ? -10.023 -1.774 -12.689 1.00 95.12 143 GLU A CA 1
ATOM 1108 C C . GLU A 1 143 ? -10.101 -2.683 -11.451 1.00 95.12 143 GLU A C 1
ATOM 1110 O O . GLU A 1 143 ? -11.052 -3.471 -11.343 1.00 95.12 143 GLU A O 1
ATOM 1115 N N . PRO A 1 144 ? -9.140 -2.611 -10.507 1.00 97.06 144 PRO A N 1
ATOM 1116 C CA . PRO A 1 144 ? -9.191 -3.375 -9.264 1.00 97.06 144 PRO A CA 1
ATOM 1117 C C . PRO A 1 144 ? -10.468 -3.118 -8.451 1.00 97.06 144 PRO A C 1
ATOM 1119 O O . PRO A 1 144 ? -10.959 -1.997 -8.340 1.00 97.06 144 PRO A O 1
ATOM 1122 N N . ARG A 1 145 ? -11.005 -4.174 -7.830 1.00 96.69 145 ARG A N 1
ATOM 1123 C CA . ARG A 1 145 ? -12.157 -4.095 -6.906 1.00 96.69 145 ARG A CA 1
ATOM 1124 C C . ARG A 1 145 ? -11.820 -4.510 -5.480 1.00 96.69 145 ARG A C 1
ATOM 1126 O O . ARG A 1 145 ? -12.709 -4.616 -4.633 1.00 96.69 145 ARG A O 1
ATOM 1133 N N . ASP A 1 146 ? -10.557 -4.804 -5.225 1.00 97.75 146 ASP A N 1
ATOM 1134 C CA . ASP A 1 146 ? -10.076 -5.243 -3.929 1.00 97.75 146 ASP A CA 1
ATOM 1135 C C . ASP A 1 146 ? -10.232 -4.116 -2.901 1.00 97.75 146 ASP A C 1
ATOM 1137 O O . ASP A 1 146 ? -9.903 -2.953 -3.147 1.00 97.75 146 ASP A O 1
ATOM 1141 N N . THR A 1 147 ? -10.767 -4.471 -1.735 1.00 98.25 147 THR A N 1
ATOM 1142 C CA . THR A 1 147 ? -10.802 -3.576 -0.580 1.00 98.25 147 THR A CA 1
ATOM 1143 C C . THR A 1 147 ? -9.469 -3.680 0.143 1.00 98.25 147 THR A C 1
ATOM 1145 O O . THR A 1 147 ? -9.056 -4.776 0.534 1.00 98.25 147 THR A O 1
ATOM 1148 N N . VAL A 1 148 ? -8.827 -2.536 0.345 1.00 98.56 148 VAL A N 1
ATOM 1149 C CA . VAL A 1 148 ? -7.625 -2.408 1.161 1.00 98.56 148 VAL A CA 1
ATOM 1150 C C . VAL A 1 148 ? -8.040 -2.211 2.616 1.00 98.56 148 VAL A C 1
ATOM 1152 O O . VAL A 1 148 ? -8.989 -1.476 2.902 1.00 98.56 148 VAL A O 1
ATOM 1155 N N . ARG A 1 149 ? -7.377 -2.915 3.532 1.00 98.50 149 ARG A N 1
ATOM 1156 C CA . ARG A 1 149 ? -7.727 -2.991 4.954 1.00 98.50 149 ARG A CA 1
ATOM 1157 C C . ARG A 1 149 ? -6.529 -2.719 5.844 1.00 98.50 149 ARG A C 1
ATOM 1159 O O . ARG A 1 149 ? -5.408 -3.046 5.468 1.00 98.50 149 ARG A O 1
ATOM 1166 N N . ALA A 1 150 ? -6.797 -2.203 7.039 1.00 97.88 150 ALA A N 1
ATOM 1167 C CA . ALA A 1 150 ? -5.777 -1.990 8.054 1.00 97.88 150 ALA A CA 1
ATOM 1168 C C . ALA A 1 150 ? -5.114 -3.319 8.444 1.00 97.88 150 ALA A C 1
ATOM 1170 O O . ALA A 1 150 ? -5.803 -4.306 8.728 1.00 97.88 150 ALA A O 1
ATOM 1171 N N . THR A 1 151 ? -3.783 -3.349 8.457 1.00 96.12 151 THR A N 1
ATOM 1172 C CA . THR A 1 151 ? -3.005 -4.528 8.857 1.00 96.12 151 THR A CA 1
ATOM 1173 C C . THR A 1 151 ? -3.066 -4.776 10.361 1.00 96.12 151 THR A C 1
ATOM 1175 O O . THR A 1 151 ? -2.866 -5.909 10.790 1.00 96.12 151 THR A O 1
ATOM 1178 N N . ASP A 1 152 ? -3.371 -3.747 11.152 1.00 95.25 152 ASP A N 1
ATOM 1179 C CA . ASP A 1 152 ? -3.524 -3.810 12.606 1.00 95.25 152 ASP A CA 1
ATOM 1180 C C . ASP A 1 152 ? -4.444 -2.685 13.123 1.00 95.25 152 ASP A C 1
ATOM 1182 O O . ASP A 1 152 ? -4.843 -1.811 12.346 1.00 95.25 152 ASP A O 1
ATOM 1186 N N . ASP A 1 153 ? -4.790 -2.717 14.411 1.00 94.75 153 ASP A N 1
ATOM 1187 C CA . ASP A 1 153 ? -5.461 -1.620 15.116 1.00 94.75 153 ASP A CA 1
ATOM 1188 C C . ASP A 1 153 ? -4.606 -0.342 15.051 1.00 94.75 153 ASP A C 1
ATOM 1190 O O . ASP A 1 153 ? -3.378 -0.396 15.134 1.00 94.75 153 ASP A O 1
ATOM 1194 N N . GLY A 1 154 ? -5.233 0.825 14.905 1.00 96.50 154 GLY A N 1
ATOM 1195 C CA . GLY A 1 154 ? -4.495 2.082 14.820 1.00 96.50 154 GLY A CA 1
ATOM 1196 C C . GLY A 1 154 ? -5.365 3.324 14.682 1.00 96.50 154 GLY A C 1
ATOM 1197 O O . GLY A 1 154 ? -6.593 3.274 14.782 1.00 96.50 154 GLY A O 1
ATOM 1198 N N . THR A 1 155 ? -4.711 4.456 14.440 1.00 98.62 155 THR A N 1
ATOM 1199 C CA . THR A 1 155 ? -5.350 5.742 14.139 1.00 98.62 155 THR A CA 1
ATOM 1200 C C . THR A 1 155 ? -4.877 6.234 12.779 1.00 98.62 155 THR A C 1
ATOM 1202 O O . THR A 1 155 ? -3.683 6.205 12.488 1.00 98.62 155 THR A O 1
ATOM 1205 N N . VAL A 1 156 ? -5.792 6.687 11.925 1.00 98.81 156 VAL A N 1
ATOM 1206 C CA . VAL A 1 156 ? -5.443 7.255 10.620 1.00 98.81 156 VAL A CA 1
ATOM 1207 C C . VAL A 1 156 ? -4.666 8.550 10.840 1.00 98.81 156 VAL A C 1
ATOM 1209 O O . VAL A 1 156 ? -5.228 9.569 11.235 1.00 98.81 156 VAL A O 1
ATOM 1212 N N . ALA A 1 157 ? -3.362 8.514 10.593 1.00 98.69 157 ALA A N 1
ATOM 1213 C CA . ALA A 1 157 ? -2.469 9.641 10.826 1.00 98.69 157 ALA A CA 1
ATOM 1214 C C . ALA A 1 157 ? -2.537 10.671 9.694 1.00 98.69 157 ALA A C 1
ATOM 1216 O O . ALA A 1 157 ? -2.360 11.866 9.925 1.00 98.69 157 ALA A O 1
ATOM 1217 N N . TYR A 1 158 ? -2.770 10.210 8.462 1.00 98.69 158 TYR A N 1
ATOM 1218 C CA . TYR A 1 158 ? -2.773 11.070 7.285 1.00 98.69 158 TYR A CA 1
ATOM 1219 C C . TYR A 1 158 ? -3.478 10.417 6.094 1.00 98.69 158 TYR A C 1
ATOM 1221 O O . TYR A 1 158 ? -3.410 9.201 5.906 1.00 98.69 158 TYR A O 1
ATOM 1229 N N . ILE A 1 159 ? -4.089 11.243 5.244 1.00 98.69 159 ILE A N 1
ATOM 1230 C CA . ILE A 1 159 ? -4.656 10.834 3.958 1.00 98.69 159 ILE A CA 1
ATOM 1231 C C . ILE A 1 159 ? -4.205 11.816 2.878 1.00 98.69 159 ILE A C 1
ATOM 1233 O O . ILE A 1 159 ? -4.338 13.029 3.034 1.00 98.69 159 ILE A O 1
ATOM 1237 N N . ASN A 1 160 ? -3.722 11.284 1.755 1.00 98.31 160 ASN A N 1
ATOM 1238 C CA . ASN A 1 160 ? -3.632 12.039 0.511 1.00 98.31 160 ASN A CA 1
ATOM 1239 C C . ASN A 1 160 ? -4.750 11.597 -0.431 1.00 98.31 160 ASN A C 1
ATOM 1241 O O . ASN A 1 160 ? -4.728 10.483 -0.952 1.00 98.31 160 ASN A O 1
ATOM 1245 N N . GLU A 1 161 ? -5.695 12.487 -0.707 1.00 97.00 161 GLU A N 1
ATOM 1246 C CA . GLU A 1 161 ? -6.792 12.226 -1.647 1.00 97.00 161 GLU A CA 1
ATOM 1247 C C . GLU A 1 161 ? -6.448 12.619 -3.093 1.00 97.00 161 GLU A C 1
ATOM 1249 O O . GLU A 1 161 ? -7.176 12.287 -4.034 1.00 97.00 161 GLU A O 1
ATOM 1254 N N . SER A 1 162 ? -5.322 13.312 -3.294 1.00 96.81 162 SER A N 1
ATOM 1255 C CA . SER A 1 162 ? -4.888 13.830 -4.589 1.00 96.81 162 SER A CA 1
ATOM 1256 C C . SER A 1 162 ? -3.829 12.926 -5.215 1.00 96.81 162 SER A C 1
ATOM 1258 O O . SER A 1 162 ? -2.655 12.976 -4.851 1.00 96.81 162 SER A O 1
ATOM 1260 N N . ALA A 1 163 ? -4.220 12.119 -6.205 1.00 95.12 163 ALA A N 1
ATOM 1261 C CA . ALA A 1 163 ? -3.281 11.237 -6.905 1.00 95.12 163 ALA A CA 1
ATOM 1262 C C . ALA A 1 163 ? -2.044 11.969 -7.481 1.00 95.12 163 ALA A C 1
ATOM 1264 O O . ALA A 1 163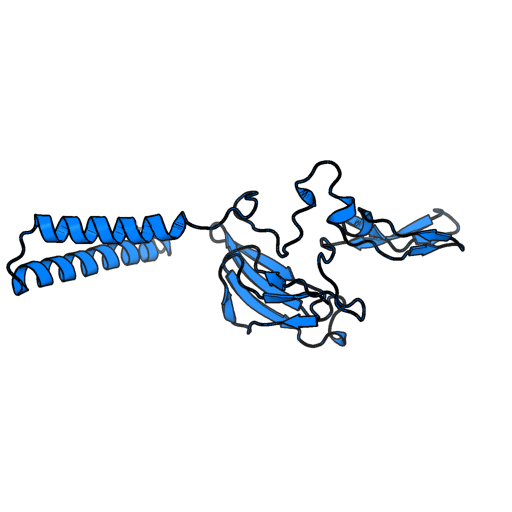 ? -0.945 11.438 -7.343 1.00 95.12 163 ALA A O 1
ATOM 1265 N N . PRO A 1 164 ? -2.156 13.186 -8.055 1.00 96.44 164 PRO A N 1
ATOM 1266 C CA . PRO A 1 164 ? -0.991 13.922 -8.556 1.00 96.44 164 PRO A CA 1
ATOM 1267 C C . PRO A 1 164 ? -0.069 14.500 -7.473 1.00 96.44 164 PRO A C 1
ATOM 1269 O O . PRO A 1 164 ? 1.033 14.933 -7.796 1.00 96.44 164 PRO A O 1
ATOM 1272 N N . ALA A 1 165 ? -0.501 14.556 -6.209 1.00 94.88 165 ALA A N 1
ATOM 1273 C CA . ALA A 1 165 ? 0.273 15.191 -5.140 1.00 94.88 165 ALA A CA 1
ATOM 1274 C C . ALA A 1 165 ? 1.430 14.321 -4.612 1.00 94.88 165 ALA A C 1
ATOM 1276 O O . ALA A 1 165 ? 2.249 14.806 -3.834 1.00 94.88 165 ALA A O 1
ATOM 1277 N N . SER A 1 166 ? 1.514 13.048 -5.014 1.00 94.12 166 SER A N 1
ATOM 1278 C CA . SER A 1 166 ? 2.542 12.114 -4.552 1.00 94.12 166 SER A CA 1
ATOM 1279 C C . SER A 1 166 ? 2.798 10.997 -5.559 1.00 94.12 166 SER A C 1
ATOM 1281 O O . SER A 1 166 ? 1.896 10.551 -6.265 1.00 94.12 166 SER A O 1
ATOM 1283 N N . ASN A 1 167 ? 4.017 10.453 -5.546 1.00 92.31 167 ASN A N 1
ATOM 1284 C CA . ASN A 1 167 ? 4.347 9.230 -6.281 1.00 92.31 167 ASN A CA 1
ATOM 1285 C C . ASN A 1 167 ? 3.599 7.989 -5.761 1.00 92.31 167 ASN A C 1
ATOM 1287 O O . ASN A 1 167 ? 3.580 6.978 -6.455 1.00 92.31 167 ASN A O 1
ATOM 1291 N N . TYR A 1 168 ? 2.982 8.067 -4.578 1.00 95.81 168 TYR A N 1
ATOM 1292 C CA . TYR A 1 168 ? 2.138 7.015 -4.005 1.00 95.81 168 TYR A CA 1
ATOM 1293 C C . TYR A 1 168 ? 0.662 7.113 -4.432 1.00 95.81 168 TYR A C 1
ATOM 1295 O O . TYR A 1 168 ? -0.157 6.304 -4.002 1.00 95.81 168 TYR A O 1
ATOM 1303 N N . GLY A 1 169 ? 0.296 8.077 -5.286 1.00 97.06 169 GLY A N 1
ATOM 1304 C CA . GLY A 1 169 ? -1.094 8.289 -5.687 1.00 97.06 169 GLY A CA 1
ATOM 1305 C C . GLY A 1 169 ? -1.958 8.732 -4.507 1.00 97.06 169 GLY A C 1
ATOM 1306 O O . GLY A 1 169 ? -1.492 9.481 -3.647 1.00 97.06 169 GLY A O 1
ATOM 1307 N N . LYS A 1 170 ? -3.216 8.278 -4.455 1.00 98.50 170 LYS A N 1
ATOM 1308 C CA . LYS A 1 170 ? -4.016 8.424 -3.233 1.00 98.50 170 LYS A CA 1
ATOM 1309 C C . LYS A 1 170 ? -3.577 7.373 -2.227 1.00 98.50 170 LYS A C 1
ATOM 1311 O O . LYS A 1 170 ? -3.382 6.217 -2.605 1.00 98.50 170 LYS A O 1
ATOM 1316 N N . TYR A 1 171 ? -3.427 7.760 -0.969 1.00 98.62 171 TYR A N 1
ATOM 1317 C CA . TYR A 1 171 ? -2.960 6.839 0.058 1.00 98.62 171 TYR A CA 1
ATOM 1318 C C . TYR A 1 171 ? -3.452 7.210 1.449 1.00 98.62 171 TYR A C 1
ATOM 1320 O O . TYR A 1 171 ? -3.778 8.365 1.725 1.00 98.62 171 TYR A O 1
ATOM 1328 N N . VAL A 1 172 ? -3.462 6.206 2.320 1.00 98.88 172 VAL A N 1
ATOM 1329 C CA . VAL A 1 172 ? -3.768 6.326 3.748 1.00 98.88 172 VAL A CA 1
ATOM 1330 C C . VAL A 1 172 ? -2.524 5.933 4.541 1.00 98.88 172 VAL A C 1
ATOM 1332 O O . VAL A 1 172 ? -1.830 4.988 4.165 1.00 98.88 172 VAL A O 1
ATOM 1335 N N . VAL A 1 173 ? -2.237 6.645 5.628 1.00 98.75 173 VAL A N 1
ATOM 1336 C CA . VAL A 1 173 ? -1.225 6.274 6.625 1.00 98.75 173 VAL A CA 1
ATOM 1337 C C . VAL A 1 173 ? -1.932 5.986 7.941 1.00 98.75 173 VAL A C 1
ATOM 1339 O O . VAL A 1 173 ? -2.722 6.808 8.406 1.00 98.75 173 VAL A O 1
ATOM 1342 N N . VAL A 1 174 ? -1.640 4.839 8.548 1.00 98.81 174 VAL A N 1
ATOM 1343 C CA . VAL A 1 174 ? -2.160 4.456 9.865 1.00 98.81 174 VAL A CA 1
ATOM 1344 C C . VAL A 1 174 ? -1.002 4.385 10.852 1.00 98.81 174 VAL A C 1
ATOM 1346 O O . VAL A 1 174 ? 0.006 3.736 10.581 1.00 98.81 174 VAL A O 1
ATOM 1349 N N . GLU A 1 175 ? -1.152 5.075 11.977 1.00 98.31 175 GLU A N 1
ATOM 1350 C CA . GLU A 1 175 ? -0.290 4.959 13.149 1.00 98.31 175 GLU A CA 1
ATOM 1351 C C . GLU A 1 175 ? -0.774 3.814 14.036 1.00 98.31 175 GLU A C 1
ATOM 1353 O O . GLU A 1 175 ? -1.951 3.738 14.392 1.00 98.31 175 GLU A O 1
ATOM 1358 N N . HIS A 1 176 ? 0.156 2.948 14.406 1.00 94.75 176 HIS A N 1
ATOM 1359 C CA . HIS A 1 176 ? -0.011 1.811 15.294 1.00 94.75 176 HIS A CA 1
ATOM 1360 C C . HIS A 1 176 ? 0.866 2.018 16.524 1.00 94.75 176 HIS A C 1
ATOM 1362 O O . HIS A 1 176 ? 1.965 2.558 16.415 1.00 94.75 176 HIS A O 1
ATOM 1368 N N . GLU A 1 177 ? 0.419 1.545 17.680 1.00 90.25 177 GLU A N 1
ATOM 1369 C CA . GLU A 1 177 ? 1.204 1.602 18.911 1.00 90.25 177 GLU A CA 1
ATOM 1370 C C . GLU A 1 177 ? 1.662 0.196 19.290 1.00 90.25 177 GLU A C 1
ATOM 1372 O O . GLU A 1 177 ? 0.861 -0.631 19.729 1.00 90.25 177 GLU A O 1
ATOM 1377 N N . TRP A 1 178 ? 2.955 -0.082 19.125 1.00 87.44 178 TRP A N 1
ATOM 1378 C CA . TRP A 1 178 ? 3.553 -1.369 19.476 1.00 87.44 178 TRP A CA 1
ATOM 1379 C C . TRP A 1 178 ? 4.576 -1.185 20.581 1.00 87.44 178 TRP A C 1
ATOM 1381 O O . TRP A 1 178 ? 5.578 -0.497 20.406 1.00 87.44 178 TRP A O 1
ATOM 1391 N N . GLU A 1 179 ? 4.316 -1.800 21.735 1.00 86.06 179 GLU A N 1
ATOM 1392 C CA . GLU A 1 179 ? 5.201 -1.730 22.907 1.00 86.06 179 GLU A CA 1
ATOM 1393 C C . GLU A 1 179 ? 5.563 -0.279 23.298 1.00 86.06 179 GLU A C 1
ATOM 1395 O O . GLU A 1 179 ? 6.690 0.020 23.691 1.00 86.06 179 GLU A O 1
ATOM 1400 N N . GLY A 1 180 ? 4.601 0.644 23.166 1.00 83.62 180 GLY A N 1
ATOM 1401 C CA . GLY A 1 180 ? 4.786 2.074 23.447 1.00 83.62 180 GLY A CA 1
ATOM 1402 C C . GLY A 1 180 ? 5.609 2.831 22.397 1.00 83.62 180 GLY A C 1
ATOM 1403 O O . GLY A 1 180 ? 6.011 3.968 22.641 1.00 83.62 180 GLY A O 1
ATOM 1404 N N . THR A 1 181 ? 5.882 2.219 21.241 1.00 87.81 181 THR A N 1
ATOM 1405 C CA . THR A 1 181 ? 6.585 2.838 20.112 1.00 87.81 181 THR A CA 1
ATOM 1406 C C . THR A 1 181 ? 5.641 2.963 18.914 1.00 87.81 181 THR A C 1
ATOM 1408 O O . THR A 1 181 ? 5.004 1.973 18.540 1.00 87.81 181 THR A O 1
ATOM 1411 N N . PRO A 1 182 ? 5.547 4.146 18.279 1.00 90.19 182 PRO A N 1
ATOM 1412 C CA . PRO A 1 182 ? 4.715 4.307 17.100 1.00 90.19 182 PRO A CA 1
ATOM 1413 C C . PRO A 1 182 ? 5.329 3.588 15.893 1.00 90.19 182 PRO A C 1
ATOM 1415 O O . PRO A 1 182 ? 6.516 3.733 15.588 1.00 90.19 182 PRO A O 1
ATOM 1418 N N . TYR A 1 183 ? 4.494 2.844 15.178 1.00 93.38 183 TYR A N 1
ATOM 1419 C CA . TYR A 1 183 ? 4.788 2.234 13.887 1.00 93.38 183 TYR A CA 1
ATOM 1420 C C . TYR A 1 183 ? 3.779 2.742 12.857 1.00 93.38 183 TYR A C 1
ATOM 1422 O O . TYR A 1 183 ? 2.592 2.832 13.148 1.00 93.38 183 TYR A O 1
ATOM 1430 N N . TYR A 1 184 ? 4.224 3.055 11.641 1.00 97.00 184 TYR A N 1
ATOM 1431 C CA . TYR A 1 184 ? 3.343 3.570 10.594 1.00 97.00 184 TYR A CA 1
ATOM 1432 C C . TYR A 1 184 ? 3.251 2.587 9.435 1.00 97.00 184 TYR A C 1
ATOM 1434 O O . TYR A 1 184 ? 4.271 2.164 8.890 1.00 97.00 184 TYR A O 1
ATOM 1442 N N . SER A 1 185 ? 2.027 2.275 9.019 1.00 97.75 185 SER A N 1
ATOM 1443 C CA . SER A 1 185 ? 1.762 1.571 7.766 1.00 97.75 185 SER A CA 1
ATOM 1444 C C . SER A 1 185 ? 1.198 2.538 6.725 1.00 97.75 185 SER A C 1
ATOM 1446 O O . SER A 1 185 ? 0.421 3.437 7.050 1.00 97.75 185 SER A O 1
ATOM 1448 N N . LEU A 1 186 ? 1.605 2.371 5.465 1.00 98.44 186 LEU A N 1
ATOM 1449 C CA . LEU A 1 186 ? 1.166 3.194 4.337 1.00 98.44 186 LEU A CA 1
ATOM 1450 C C . LEU A 1 186 ? 0.489 2.312 3.286 1.00 98.44 186 LEU A C 1
ATOM 1452 O O . LEU A 1 186 ? 1.046 1.307 2.848 1.00 98.44 186 LEU A O 1
ATOM 1456 N N . TYR A 1 187 ? -0.698 2.728 2.851 1.00 98.56 187 TYR A N 1
ATOM 1457 C CA . TYR A 1 187 ? -1.537 2.024 1.883 1.00 98.56 187 TYR A CA 1
ATOM 1458 C C . TYR A 1 187 ? -1.649 2.871 0.618 1.00 98.56 187 TYR A C 1
ATOM 1460 O O . TYR A 1 187 ? -2.478 3.778 0.551 1.00 98.56 187 TYR A O 1
ATOM 1468 N N . ALA A 1 188 ? -0.764 2.615 -0.347 1.00 98.25 188 ALA A N 1
ATOM 1469 C CA . ALA A 1 188 ? -0.611 3.405 -1.566 1.00 98.25 188 ALA A CA 1
ATOM 1470 C C . ALA A 1 188 ? -1.557 2.986 -2.696 1.00 98.25 188 ALA A C 1
ATOM 1472 O O . ALA A 1 188 ? -2.181 1.926 -2.643 1.00 98.25 188 ALA A O 1
ATOM 1473 N N . HIS A 1 189 ? -1.591 3.812 -3.745 1.00 97.44 189 HIS A N 1
ATOM 1474 C CA . HIS A 1 189 ? -2.259 3.527 -5.015 1.00 97.44 189 HIS A CA 1
ATOM 1475 C C . HIS A 1 189 ? -3.731 3.141 -4.831 1.00 97.44 189 HIS A C 1
ATOM 1477 O O . HIS A 1 189 ? -4.237 2.200 -5.434 1.00 97.44 189 HIS A O 1
ATOM 1483 N N . LEU A 1 190 ? -4.428 3.875 -3.965 1.00 98.38 190 LEU A N 1
ATOM 1484 C CA . LEU A 1 190 ? -5.866 3.729 -3.796 1.00 98.38 190 LEU A CA 1
ATOM 1485 C C . LEU A 1 190 ? -6.597 4.459 -4.927 1.00 98.38 190 LEU A C 1
ATOM 1487 O O . LEU A 1 190 ? -6.222 5.564 -5.328 1.00 98.38 190 LEU A O 1
ATOM 1491 N N 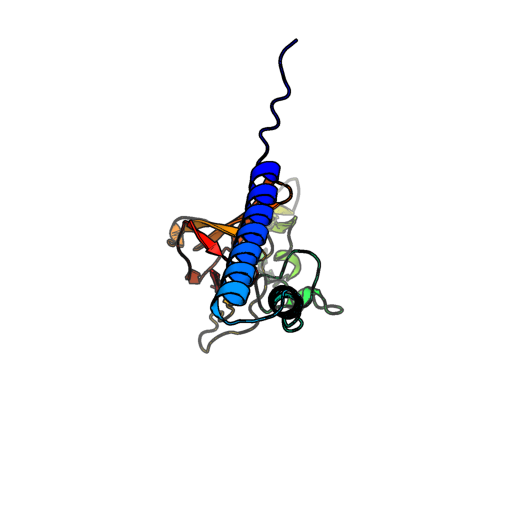. SER A 1 191 ? -7.702 3.887 -5.395 1.00 97.62 191 SER A N 1
ATOM 1492 C CA . SER A 1 191 ? -8.657 4.621 -6.231 1.00 97.62 191 SER A CA 1
ATOM 1493 C C . SER A 1 191 ? -9.522 5.557 -5.379 1.00 97.62 191 SER A C 1
ATOM 1495 O O . SER A 1 191 ? -9.856 6.669 -5.808 1.00 97.62 191 SER A O 1
ATOM 1497 N N . GLU A 1 192 ? -9.829 5.150 -4.146 1.00 97.19 192 GLU A N 1
ATOM 1498 C CA . GLU A 1 192 ? -10.702 5.865 -3.213 1.00 97.19 192 GLU A CA 1
ATOM 1499 C C . GLU A 1 192 ? -10.379 5.476 -1.755 1.00 97.19 192 GLU A C 1
ATOM 1501 O O . GLU A 1 192 ? -10.408 4.282 -1.447 1.00 97.19 192 GLU A O 1
ATOM 1506 N N . PRO A 1 193 ? -10.062 6.428 -0.857 1.00 98.12 193 PRO A N 1
ATOM 1507 C CA . PRO A 1 193 ? -10.041 6.183 0.586 1.00 98.12 193 PRO A CA 1
ATOM 1508 C C . PRO A 1 193 ? -11.467 6.164 1.166 1.00 98.12 193 PRO A C 1
ATOM 1510 O O . PRO A 1 193 ? -12.365 6.807 0.630 1.00 98.12 193 PRO A O 1
ATOM 1513 N N . TYR A 1 194 ? -11.680 5.426 2.257 1.00 98.44 194 TYR A N 1
ATOM 1514 C CA . TYR A 1 194 ? -12.985 5.283 2.931 1.00 98.44 194 TYR A CA 1
ATOM 1515 C C . TYR A 1 194 ? -13.028 5.859 4.349 1.00 98.44 194 TYR A C 1
ATOM 1517 O O . TYR A 1 194 ? -14.057 5.760 5.010 1.00 98.44 194 TYR A O 1
ATOM 1525 N N . VAL A 1 195 ? -11.903 6.382 4.823 1.00 98.50 195 VAL A N 1
ATOM 1526 C CA . VAL A 1 195 ? -11.686 6.810 6.208 1.00 98.50 195 VAL A CA 1
ATOM 1527 C C . VAL A 1 195 ? -11.312 8.283 6.254 1.00 98.50 195 VAL A C 1
ATOM 1529 O O . VAL A 1 195 ? -10.968 8.864 5.225 1.00 98.50 195 VAL A O 1
ATOM 1532 N N . GLU A 1 196 ? -11.330 8.869 7.447 1.00 98.12 196 GLU A N 1
ATOM 1533 C CA . GLU A 1 196 ? -10.907 10.251 7.693 1.00 98.12 196 GLU A CA 1
ATOM 1534 C C . GLU A 1 196 ? -9.645 10.325 8.569 1.00 98.12 196 GLU A C 1
ATOM 1536 O O . GLU A 1 196 ? -9.326 9.418 9.338 1.00 98.12 196 GLU A O 1
ATOM 1541 N N . THR A 1 197 ? -8.895 11.429 8.475 1.00 98.56 197 THR A N 1
ATOM 1542 C CA . THR A 1 197 ? -7.734 11.649 9.357 1.00 98.56 197 THR A CA 1
ATOM 1543 C C . THR A 1 197 ? -8.189 11.779 10.814 1.00 98.56 197 THR A C 1
ATOM 1545 O O . THR A 1 197 ? -9.121 12.519 11.115 1.00 98.56 197 THR A O 1
ATOM 1548 N N . GLY A 1 198 ? -7.516 11.078 11.728 1.00 98.38 198 GLY A N 1
ATOM 1549 C CA . GLY A 1 198 ? -7.865 10.976 13.147 1.00 98.38 198 GLY A CA 1
ATOM 1550 C C . GLY A 1 198 ? -8.835 9.836 13.481 1.00 98.38 198 GLY A C 1
ATOM 1551 O O . GLY A 1 198 ? -9.076 9.572 14.661 1.00 98.38 198 GLY A O 1
ATOM 1552 N N . GLU A 1 199 ? -9.374 9.136 12.481 1.00 98.44 199 GLU A N 1
ATOM 1553 C CA . GLU A 1 199 ? -10.264 7.996 12.693 1.00 98.44 199 GLU A CA 1
ATOM 1554 C C . GLU A 1 199 ? -9.522 6.816 13.340 1.00 98.44 199 GLU A C 1
ATOM 1556 O O . GLU A 1 199 ? -8.420 6.450 12.927 1.00 98.44 199 GLU A O 1
ATOM 1561 N N . ARG A 1 200 ? -10.139 6.185 14.349 1.00 98.00 200 ARG A N 1
ATOM 1562 C CA . ARG A 1 200 ? -9.649 4.920 14.913 1.00 98.00 200 ARG A CA 1
ATOM 1563 C C . ARG A 1 200 ? -10.130 3.750 14.070 1.00 98.00 200 ARG A C 1
ATOM 1565 O O . ARG A 1 200 ? -11.333 3.538 13.934 1.00 98.00 200 ARG A O 1
ATOM 1572 N N . VAL A 1 201 ? -9.192 2.937 13.608 1.00 97.12 201 VAL A N 1
ATOM 1573 C CA . VAL A 1 201 ? -9.459 1.741 12.811 1.00 97.12 201 VAL A CA 1
ATOM 1574 C C . VAL A 1 201 ? -9.066 0.495 13.590 1.00 97.12 201 VAL A C 1
ATOM 1576 O O . VAL A 1 201 ? -8.078 0.480 14.320 1.00 97.12 201 VAL A O 1
ATOM 1579 N N . ARG A 1 202 ? -9.859 -0.566 13.440 1.00 95.94 202 ARG A N 1
ATOM 1580 C CA . ARG A 1 202 ? -9.485 -1.900 13.920 1.00 95.94 202 ARG A CA 1
ATOM 1581 C C . ARG A 1 202 ? -8.738 -2.659 12.830 1.00 95.94 202 ARG A C 1
ATOM 1583 O O . ARG A 1 202 ? -8.963 -2.409 11.645 1.00 95.94 202 ARG A O 1
ATOM 1590 N N . GLN A 1 203 ? -7.943 -3.650 13.205 1.00 94.50 203 GLN A N 1
ATOM 1591 C CA . GLN A 1 203 ? -7.352 -4.606 12.283 1.00 94.50 203 GLN A CA 1
ATOM 1592 C C . GLN A 1 203 ? -8.423 -5.178 11.344 1.00 94.50 203 GLN A C 1
ATOM 1594 O O . GLN A 1 203 ? -9.461 -5.691 11.769 1.00 94.50 203 GLN A O 1
ATOM 1599 N N . GLY A 1 204 ? -8.168 -5.108 10.039 1.00 95.31 204 GLY A N 1
ATOM 1600 C CA . GLY A 1 204 ? -9.102 -5.554 9.011 1.00 95.31 204 GLY A CA 1
ATOM 1601 C C . GLY A 1 204 ? -10.216 -4.562 8.663 1.00 95.31 204 GLY A C 1
ATOM 1602 O O . GLY A 1 204 ? -11.014 -4.876 7.775 1.00 95.31 204 GLY A O 1
ATOM 1603 N N . ALA A 1 205 ? -10.285 -3.391 9.303 1.00 97.44 205 ALA A N 1
ATOM 1604 C CA . ALA A 1 205 ? -11.213 -2.338 8.908 1.00 97.44 205 ALA A CA 1
ATOM 1605 C C . ALA A 1 205 ? -10.904 -1.866 7.472 1.00 97.44 205 ALA A C 1
ATOM 1607 O O . ALA A 1 205 ? -9.726 -1.741 7.118 1.00 97.44 205 ALA A O 1
ATOM 1608 N N . PRO A 1 206 ? -11.922 -1.632 6.624 1.00 98.38 206 PRO A N 1
ATOM 1609 C CA . PRO A 1 206 ? -11.727 -1.066 5.292 1.00 98.38 206 PRO A CA 1
ATOM 1610 C C . PRO A 1 206 ? -11.081 0.321 5.363 1.00 98.38 206 PRO A C 1
ATOM 1612 O O . PRO A 1 206 ? -11.583 1.189 6.062 1.00 98.38 206 PRO A O 1
ATOM 1615 N N . LEU A 1 207 ? -10.006 0.531 4.605 1.00 98.75 207 LEU A N 1
ATOM 1616 C CA . LEU A 1 207 ? -9.330 1.827 4.468 1.00 98.75 207 LEU A CA 1
ATOM 1617 C C . LEU A 1 207 ? -9.590 2.478 3.110 1.00 98.75 207 LEU A C 1
ATOM 1619 O O . LEU A 1 207 ? -9.544 3.698 2.984 1.00 98.75 207 LEU A O 1
ATOM 1623 N N . GLY A 1 208 ? -9.841 1.668 2.082 1.00 98.38 208 GLY A N 1
ATOM 1624 C CA . GLY A 1 208 ? -10.058 2.163 0.732 1.00 98.38 208 GLY A CA 1
ATOM 1625 C C . GLY A 1 208 ? -10.234 1.061 -0.302 1.00 98.38 208 GLY A C 1
ATOM 1626 O O . GLY A 1 208 ? -10.268 -0.137 0.003 1.00 98.38 208 GLY A O 1
ATOM 1627 N N . ARG A 1 209 ? -10.336 1.482 -1.556 1.00 98.44 209 ARG A N 1
ATOM 1628 C CA . ARG A 1 209 ? -10.351 0.632 -2.744 1.00 98.44 209 ARG A CA 1
ATOM 1629 C C . ARG A 1 209 ? -8.991 0.683 -3.423 1.00 98.44 209 ARG A C 1
ATOM 1631 O O . ARG A 1 209 ? -8.452 1.769 -3.624 1.00 98.44 209 ARG A O 1
ATOM 1638 N N . MET A 1 210 ? -8.466 -0.474 -3.814 1.00 98.31 210 MET A N 1
ATOM 1639 C CA . MET A 1 210 ? -7.277 -0.557 -4.666 1.00 98.31 210 MET A CA 1
ATOM 1640 C C . MET A 1 210 ? -7.508 0.194 -5.990 1.00 98.31 210 MET A C 1
ATOM 1642 O O . MET A 1 210 ? -8.643 0.251 -6.476 1.00 98.31 210 MET A O 1
ATOM 1646 N N . GLY A 1 211 ? -6.457 0.788 -6.551 1.00 94.69 211 GLY A N 1
ATOM 1647 C CA . GLY A 1 211 ? -6.473 1.499 -7.830 1.00 94.69 211 GLY A CA 1
ATOM 1648 C C . GLY A 1 211 ? -5.170 1.365 -8.600 1.00 94.69 211 GLY A C 1
ATOM 1649 O O . GLY A 1 211 ? -4.368 0.463 -8.268 1.00 94.69 211 GLY A O 1
#

Radius of gyration: 25.28 Å; chains: 1; bounding box: 65×38×77 Å

Foldseek 3Di:
DDDDDPDDCVVVVVVVVVVVVVVLLVVLVVCCVVVVNDPVVSVVVVVVVVVVVVVVVVPDPDQPDDDQWGAQWPQPQVPDDVSQLVFAFWDFDDDPNDTDTDSCCQDAQDFADWDQDPPPGTDGDDGDHHGHTDAPDADPVRHGFIFGWGGAWFFFADWDQAQVVDPQGTKTKTWDQDPNDTDIDIGGQFPFADDDHGDTGGRGGGGGTHD

Secondary structure (DSSP, 8-state):
--------HHHHHHHHHHHHHHHHHHHHHHHHHHHT--HHHHHHHHHHHHHHHHHTTT-------BTTB--SSS--GGGSTT-HHHHBPP--EEETTEEE--SGGGSTT-EEEEEEETTTEEEEEEE--S--BPPS-B-TTS-B-PEEE-SSSEEEEEEE--GGG-TT-EEEEEEEEETTEEEEEEEEEEEEE---TT-EE-TT-EEEEE-

=== Feature glossary ===
The features interleaved in this record are:

— What the protein is —

Sequence gives the chain of amino acids in standard one-letter code (A=alanine, C=cysteine, …, Y=tyrosine), read N→C. It is the only feature that is directly encoded by the gene; all structural features are derived from the folded form of this sequence.

Database cross-references. InterPro integrates a dozen domain/family signature databases into unified entries with residue-range hits. GO terms attach function/process/location labels with evidence codes. CATH codes position the fold in a four-level structural taxonomy. Organism is the NCBI-taxonomy species name.

— Where its atoms are —

Atomic coordinates in PDBx/mmCIF format — the same representation the Protein Data Bank distributes. Each line of the _atom_site loop places one backbone atom in Cartesian space (units: ångströms, origin: arbitrary).

The six renders are orthographic views along the three Cartesian axes in both directions. Representation (cartoon, sticks, or surface) and color scheme (sequence-rainbow or by-chain) vary across proteins so the training set covers all the common visualization conventions.

— Local backbone conformation —

Eight-state secondary structure (DSSP): H is the canonical α-helix, G the tighter 3₁₀-helix, I the wider π-helix; E/B are β-structure, T and S are turns and bends, and '-' is everything else. DSSP derives these from the pattern of main-chain N–H···O=C hydrogen bonds, not from the sequence.

P-SEA three-state annotation labels each residue as helix, strand, or coil based purely on the geometry of the Cα trace. It serves as a fallback when the full backbone (and thus DSSP) is unavailable.

The φ/ψ torsion pair specifies the backbone conformation at each residue. φ rotates about the N–Cα bond, ψ about the Cα–C bond. Steric clashes forbid most of the (φ, ψ) plane — the allowed regions (α-helix basin, β-sheet basin, left-handed helix) are the Ramachandran-allowed regions.

— Global shape and packing —

The geometric summary reports three shape descriptors. Rg (radius of gyration) measures how spread out the Cα atoms are about their centre of mass; compact globular proteins have small Rg, elongated or unfolded ones large. Cα contacts (<8 Å, |i−j|>4) count long-range residue pairs in spatial proximity — high for tightly packed folds, near zero for rods or random coil. The bounding-box extents give the protein's footprint along x, y, z in Å.

Solvent-accessible surface area (SASA) is the area in Å² traced out by the centre of a 1.4 Å probe sphere (a water molecule) rolled over the protein's van der Waals surface (Shrake–Rupley / Lee–Richards construction). Buried residues have near-zero SASA; fully exposed residues can exceed 200 Å². The total SASA scales roughly with the number of surface residues.

The contact map is a binary N×N matrix image: pixel (i, j) is dark where Cα_i and Cα_j are within 8 Å and |i−j|>4. Because the |i−j|>4 filter removes local helical contacts, off-diagonal stripes parallel to the main diagonal indicate parallel β-sheets; stripes perpendicular to it indicate antiparallel β-sheets. The Ramachandran plot scatters every residue's (φ, ψ) pair against the sterically allowed regions. The PAE heatmap renders the predicted-aligned-error matrix.

— Structural neighborhood —

3Di is Foldseek's structural alphabet. Each residue is assigned one of twenty discrete states based on how its Cα sits relative to its spatial (not sequential) neighbors. Aligning 3Di strings finds structural homologs roughly as well as full 3D superposition, but orders of magnitude faster.

Nearest PDB neighbors are the top structural matches found by Foldseek when searching this structure against the entire Protein Data Bank. Each hit reports a TM-score (0 to 1; >0.5 almost always implies the same fold) and an E-value. These are *structural* homologs — they may share no detectable sequence similarity.

— Confidence and disorder —

For AlphaFold models, the B-factor field carries pLDDT — the model's own estimate of local accuracy on a 0–100 scale. Regions with pLDDT<50 should be treated as essentially unmodeled; they often correspond to intrinsically disordered segments.

Crystallographic B-factors measure how much each atom's electron density is smeared out, in Å². They rise in mobile loops and surface residues and fall in the buried interior. In AlphaFold models this column is repurposed to hold pLDDT instead.

Predicted aligned error is AlphaFold's pairwise confidence. Unlike pLDDT (per-residue), PAE is per-residue-pair and captures whether two parts of the structure are correctly placed relative to each other. Units are ångströms of expected positional error.